Protein AF-A0A7W8YSZ4-F1 (afdb_monomer_lite)

Foldseek 3Di:
DVVVVVVVVVVVVVVVVVVVVVCVVVVPPPPPPPPPPDDDDDDPVVLVVVVVVCVVLVLQVVQWDDDPVFKIKGWDWPSVPWDWDQDPVRWIKIKTWTWIWIATPVPRDTDTDDDDQKTWTWIWTDDPPDIWTKIKIWGADDPPVDDDDDDDDDDDDDDDPFPQDPPDDVVGHGGITIDTSNPPPDD

Radius of gyration: 26.52 Å; chains: 1; bounding box: 55×46×95 Å

Sequence (187 aa):
MKKIKVYALIKLSALLLFFLTVIILNGCRKEIYNLEAGKNSPNSDHLTRLRTEFDKNSIQDQLNFTYNDSLHITWKPNWKKVTEKTGNDSLDYLYIPLNGEIHSTKNNRAVSLKMVNTEKYIIAYITKKDVSFFLGTYTGERQPDNAPKVNSVKSPLKKAAVENRRVKFNKFSGDLSLINLKSQVAL

pLDDT: mean 71.22, std 20.83, range [29.77, 94.19]

Organism: NCBI:txid188932

Secondary structure (DSSP, 8-state):
-HHHHHHHHHHHHHHHHHHHHHHHHHH----------S--PPPHHHHHHHHHHHHHTTGGGGGEEEETTTEEEEEEE-TTS-EEEE-TTS-EEEEEEEEEEEEETTT--EEEE--SSEEEEEEEEE-SS-EEEEEEEEEEPP--TT----PPPPP--------------TT--EEEEEEETTS----

Structure (mmCIF, N/CA/C/O backbone):
data_AF-A0A7W8YSZ4-F1
#
_entry.id   AF-A0A7W8YSZ4-F1
#
loop_
_atom_site.group_PDB
_atom_site.id
_atom_site.type_symbol
_atom_site.label_atom_id
_atom_site.label_alt_id
_atom_site.label_comp_id
_atom_site.label_asym_id
_atom_site.label_entity_id
_atom_site.label_seq_id
_atom_site.pdbx_PDB_ins_code
_atom_site.Cartn_x
_atom_site.Cartn_y
_atom_site.Cartn_z
_atom_site.occupancy
_atom_site.B_iso_or_equiv
_atom_site.auth_seq_id
_atom_site.auth_comp_id
_atom_site.auth_asym_id
_atom_site.auth_atom_id
_atom_site.pdbx_PDB_model_num
ATOM 1 N N . MET A 1 1 ? 29.971 -11.533 -70.947 1.00 58.22 1 MET A N 1
ATOM 2 C CA . MET A 1 1 ? 30.066 -10.481 -69.901 1.00 58.22 1 MET A CA 1
ATOM 3 C C . MET A 1 1 ? 28.848 -10.332 -68.968 1.00 58.22 1 MET A C 1
ATOM 5 O O . MET A 1 1 ? 29.057 -9.949 -67.826 1.00 58.22 1 MET A O 1
ATOM 9 N N . LYS A 1 2 ? 27.597 -10.644 -69.363 1.00 57.94 2 LYS A N 1
ATOM 10 C CA . LYS A 1 2 ? 26.407 -10.464 -68.487 1.00 57.94 2 LYS A CA 1
ATOM 11 C C . LYS A 1 2 ? 26.358 -11.376 -67.241 1.00 57.94 2 LYS A C 1
ATOM 13 O O . LYS A 1 2 ? 25.931 -10.924 -66.187 1.00 57.94 2 LYS A O 1
ATOM 18 N N . LYS A 1 3 ? 26.855 -12.620 -67.324 1.00 54.34 3 LYS A N 1
ATOM 19 C CA . LYS A 1 3 ? 26.814 -13.591 -66.205 1.00 54.34 3 LYS A CA 1
ATOM 20 C C . LYS A 1 3 ? 27.643 -13.165 -64.980 1.00 54.34 3 LYS A C 1
ATOM 22 O O . LYS A 1 3 ? 27.248 -13.440 -63.855 1.00 54.34 3 LYS A O 1
ATOM 27 N N . ILE A 1 4 ? 28.737 -12.429 -65.187 1.00 64.12 4 ILE A N 1
ATOM 28 C CA . ILE A 1 4 ? 29.629 -11.971 -64.105 1.00 64.12 4 ILE A CA 1
ATOM 29 C C . ILE A 1 4 ? 28.941 -10.903 -63.237 1.00 64.12 4 ILE A C 1
ATOM 31 O O . ILE A 1 4 ? 29.071 -10.920 -62.016 1.00 64.12 4 ILE A O 1
ATOM 35 N N . LYS A 1 5 ? 28.134 -10.023 -63.850 1.00 65.69 5 LYS A N 1
ATOM 36 C CA . LYS A 1 5 ? 27.394 -8.975 -63.128 1.00 65.69 5 LYS A CA 1
ATOM 37 C C . LYS A 1 5 ? 26.290 -9.547 -62.232 1.00 65.69 5 LYS A C 1
ATOM 39 O O . LYS A 1 5 ? 26.083 -9.043 -61.136 1.00 65.69 5 LYS A O 1
ATOM 44 N N . VAL A 1 6 ? 25.635 -10.627 -62.664 1.00 71.06 6 VAL A N 1
ATOM 45 C CA . VAL A 1 6 ? 24.588 -11.305 -61.878 1.00 71.06 6 VAL A CA 1
ATOM 46 C C . VAL A 1 6 ? 25.186 -11.999 -60.651 1.00 71.06 6 VAL A C 1
ATOM 48 O O . VAL A 1 6 ? 24.668 -11.849 -59.549 1.00 71.06 6 VAL A O 1
ATOM 51 N N . TYR A 1 7 ? 26.327 -12.677 -60.807 1.00 69.62 7 TYR A N 1
ATOM 52 C CA . TYR A 1 7 ? 27.033 -13.296 -59.679 1.00 69.62 7 TYR A CA 1
ATOM 53 C C . TYR A 1 7 ? 27.533 -12.275 -58.651 1.00 69.62 7 TYR A C 1
ATOM 55 O O . TYR A 1 7 ? 27.471 -12.538 -57.452 1.00 69.62 7 TYR A O 1
ATOM 63 N N . ALA A 1 8 ? 28.004 -11.110 -59.102 1.00 72.19 8 ALA A N 1
ATOM 64 C CA . ALA A 1 8 ? 28.421 -10.034 -58.206 1.00 72.19 8 ALA A CA 1
ATOM 65 C C . ALA A 1 8 ? 27.238 -9.464 -57.401 1.00 72.19 8 ALA A C 1
ATOM 67 O O . ALA A 1 8 ? 27.375 -9.239 -56.201 1.00 72.19 8 ALA A O 1
ATOM 68 N N . LEU A 1 9 ? 26.066 -9.307 -58.030 1.00 76.00 9 LEU A N 1
ATOM 69 C CA . LEU A 1 9 ? 24.860 -8.807 -57.364 1.00 76.00 9 LEU A CA 1
ATOM 70 C C . LEU A 1 9 ? 24.338 -9.774 -56.289 1.00 76.00 9 LEU A C 1
ATOM 72 O O . LEU A 1 9 ? 24.004 -9.342 -55.189 1.00 76.00 9 LEU A O 1
ATOM 76 N N . ILE A 1 10 ? 24.324 -11.079 -56.583 1.00 79.94 10 ILE A N 1
ATOM 77 C CA . ILE A 1 10 ? 23.876 -12.120 -55.641 1.00 79.94 10 ILE A CA 1
ATOM 78 C C . ILE A 1 10 ? 24.822 -12.211 -54.435 1.00 79.94 10 ILE A C 1
ATOM 80 O O . ILE A 1 10 ? 24.377 -12.326 -53.295 1.00 79.94 10 ILE A O 1
ATOM 84 N N . LYS A 1 11 ? 26.140 -12.117 -54.661 1.00 82.06 11 LYS A N 1
ATOM 85 C CA . LYS A 1 11 ? 27.124 -12.121 -53.567 1.00 82.06 11 LYS A CA 1
ATOM 86 C C . LYS A 1 11 ? 27.016 -10.873 -52.688 1.00 82.06 11 LYS A C 1
ATOM 88 O O . LYS A 1 11 ? 27.133 -10.986 -51.472 1.00 82.06 11 LYS A O 1
ATOM 93 N N . LEU A 1 12 ? 26.753 -9.709 -53.284 1.00 86.12 12 LEU A N 1
ATOM 94 C CA . LEU A 1 12 ? 26.561 -8.462 -52.544 1.00 86.12 12 LEU A CA 1
ATOM 95 C C . LEU A 1 12 ? 25.282 -8.495 -51.693 1.00 86.12 12 LEU A C 1
ATOM 97 O O . LEU A 1 12 ? 25.313 -8.076 -50.537 1.00 86.12 12 LEU A O 1
ATOM 101 N N . SER A 1 13 ? 24.177 -9.041 -52.220 1.00 84.62 13 SER A N 1
ATOM 102 C CA . SER A 1 13 ? 22.931 -9.156 -51.451 1.00 84.62 13 SER A CA 1
ATOM 103 C C . SER A 1 13 ? 23.062 -10.139 -50.287 1.00 84.62 13 SER A C 1
ATOM 105 O O . SER A 1 13 ? 22.553 -9.864 -49.204 1.00 84.62 13 SER A O 1
ATOM 107 N N . ALA A 1 14 ? 23.780 -11.252 -50.476 1.00 88.00 14 ALA A N 1
ATOM 108 C CA . ALA A 1 14 ? 24.049 -12.219 -49.414 1.00 88.00 14 ALA A CA 1
ATOM 109 C C . ALA A 1 14 ? 24.913 -11.620 -48.289 1.00 88.00 14 ALA A C 1
ATOM 111 O O . ALA A 1 14 ? 24.633 -11.848 -47.113 1.00 88.00 14 ALA A O 1
ATOM 112 N N . LEU A 1 15 ? 25.920 -10.809 -48.638 1.00 89.00 15 LEU A N 1
ATOM 113 C CA . LEU A 1 15 ? 26.773 -10.118 -47.667 1.00 89.00 15 LEU A CA 1
ATOM 114 C C . LEU A 1 15 ? 25.978 -9.101 -46.829 1.00 89.00 15 LEU A C 1
ATOM 116 O O . LEU A 1 15 ? 26.140 -9.039 -45.612 1.00 89.00 15 LEU A O 1
ATOM 120 N N . LEU A 1 16 ? 25.088 -8.335 -47.468 1.00 88.69 16 LEU A N 1
ATOM 121 C CA . LEU A 1 16 ? 24.217 -7.370 -46.787 1.00 88.69 16 LEU A CA 1
ATOM 122 C C . LEU A 1 16 ? 23.223 -8.054 -45.841 1.00 88.69 16 LEU A C 1
ATOM 124 O O . LEU A 1 16 ? 23.041 -7.599 -44.714 1.00 88.69 16 LEU A O 1
ATOM 128 N N . LEU A 1 17 ? 22.625 -9.169 -46.269 1.00 88.50 17 LEU A N 1
ATOM 129 C CA . LEU A 1 17 ? 21.727 -9.971 -45.433 1.00 88.50 17 LEU A CA 1
ATOM 130 C C . LEU A 1 17 ? 22.442 -10.539 -44.205 1.00 88.50 17 LEU A C 1
ATOM 132 O O . LEU A 1 17 ? 21.872 -10.522 -43.118 1.00 88.50 17 LEU A O 1
ATOM 136 N N . PHE A 1 18 ? 23.689 -10.986 -44.365 1.00 90.12 18 PHE A N 1
ATOM 137 C CA . PHE A 1 18 ? 24.513 -11.476 -43.261 1.00 90.12 18 PHE A CA 1
ATOM 138 C C . PHE A 1 18 ? 24.850 -10.372 -42.245 1.00 90.12 18 PHE A C 1
ATOM 140 O O . PHE A 1 18 ? 24.757 -10.583 -41.039 1.00 90.12 18 PHE A O 1
ATOM 147 N N . PHE A 1 19 ? 25.191 -9.166 -42.706 1.00 89.00 19 PHE A N 1
ATOM 148 C CA . PHE A 1 19 ? 25.423 -8.038 -41.797 1.00 89.00 19 PHE A CA 1
ATOM 149 C C . PHE A 1 19 ? 24.150 -7.619 -41.054 1.00 89.00 19 PHE A C 1
ATOM 151 O O . PHE A 1 19 ? 24.200 -7.349 -39.854 1.00 89.00 19 PHE A O 1
ATOM 158 N N . LEU A 1 20 ? 23.003 -7.615 -41.738 1.00 87.31 20 LEU A N 1
ATOM 159 C CA . LEU A 1 20 ? 21.719 -7.284 -41.127 1.00 87.31 20 LEU A CA 1
ATOM 160 C C . LEU A 1 20 ? 21.342 -8.288 -40.025 1.00 87.31 20 LEU A C 1
ATOM 162 O O . LEU A 1 20 ? 20.922 -7.877 -38.944 1.00 87.31 20 LEU A O 1
ATOM 166 N N . THR A 1 21 ? 21.540 -9.592 -40.247 1.00 84.94 21 THR A N 1
ATOM 167 C CA . THR A 1 21 ? 21.265 -10.614 -39.224 1.00 84.94 21 THR A CA 1
ATOM 168 C C . THR A 1 21 ? 22.202 -10.508 -38.027 1.00 84.94 21 THR A C 1
ATOM 170 O O . THR A 1 21 ? 21.733 -10.629 -36.898 1.00 84.94 21 THR A O 1
ATOM 173 N N . VAL A 1 22 ? 23.490 -10.206 -38.222 1.00 84.69 22 VAL A N 1
ATOM 174 C CA . VAL A 1 22 ? 24.432 -9.987 -37.106 1.00 84.69 22 VAL A CA 1
ATOM 175 C C . VAL A 1 22 ? 24.025 -8.783 -36.247 1.00 84.69 22 VAL A C 1
ATOM 177 O O . VAL A 1 22 ? 24.111 -8.852 -35.020 1.00 84.69 22 VAL A O 1
ATOM 180 N N . ILE A 1 23 ? 23.535 -7.699 -36.856 1.00 85.19 23 ILE A N 1
ATOM 181 C CA . ILE A 1 23 ? 23.055 -6.516 -36.122 1.00 85.19 23 ILE A CA 1
ATOM 182 C C . ILE A 1 23 ? 21.788 -6.842 -35.323 1.00 85.19 23 ILE A C 1
ATOM 184 O O . ILE A 1 23 ? 21.692 -6.455 -34.162 1.00 85.19 23 ILE A O 1
ATOM 188 N N . ILE A 1 24 ? 20.842 -7.591 -35.897 1.00 81.75 24 ILE A N 1
ATOM 189 C CA . ILE A 1 24 ? 19.610 -7.992 -35.196 1.00 81.75 24 ILE A CA 1
ATOM 190 C C . ILE A 1 24 ? 19.929 -8.941 -34.028 1.00 81.75 24 ILE A C 1
ATOM 192 O O . ILE A 1 24 ? 19.376 -8.786 -32.940 1.00 81.75 24 ILE A O 1
ATOM 196 N N . LEU A 1 25 ? 20.861 -9.882 -34.21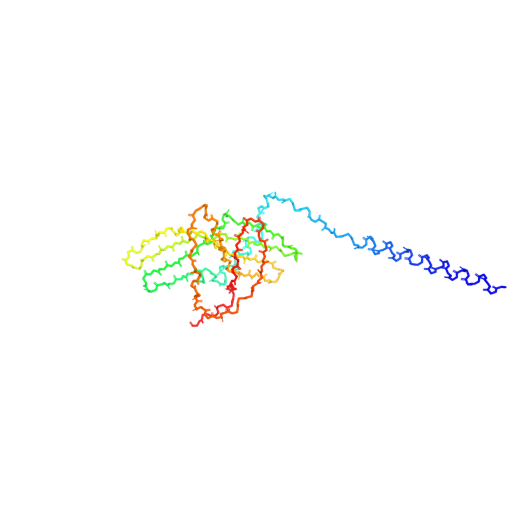5 1.00 76.69 25 LEU A N 1
ATOM 197 C CA . LEU A 1 25 ? 21.272 -10.824 -33.168 1.00 76.69 25 LEU A CA 1
ATOM 198 C C . LEU A 1 25 ? 22.032 -10.138 -32.022 1.00 76.69 25 LEU A C 1
ATOM 200 O O . LEU A 1 25 ? 21.823 -10.490 -30.864 1.00 76.69 25 LEU A O 1
ATOM 204 N N . ASN A 1 26 ? 22.866 -9.133 -32.313 1.00 76.69 26 ASN A N 1
ATOM 205 C CA . ASN A 1 26 ? 23.582 -8.375 -31.279 1.00 76.69 26 ASN A CA 1
ATOM 206 C C . ASN A 1 26 ? 22.742 -7.250 -30.647 1.00 76.69 26 ASN A C 1
ATOM 208 O O . ASN A 1 26 ? 22.984 -6.887 -29.497 1.00 76.69 26 ASN A O 1
ATOM 212 N N . GLY A 1 27 ? 21.748 -6.715 -31.362 1.00 66.19 27 GLY A N 1
ATOM 213 C CA . GLY A 1 27 ? 20.834 -5.680 -30.869 1.00 66.19 27 GLY A CA 1
ATOM 214 C C . GLY A 1 27 ? 19.790 -6.198 -29.875 1.00 66.19 27 GLY A C 1
ATOM 215 O O . GLY A 1 27 ? 19.257 -5.425 -29.085 1.00 66.19 27 GLY A O 1
ATOM 216 N N . CYS A 1 28 ? 19.538 -7.510 -29.851 1.00 61.31 28 CYS A N 1
ATOM 217 C CA . CYS A 1 28 ? 18.661 -8.166 -28.882 1.00 61.31 28 CYS A CA 1
ATOM 218 C C . CYS A 1 28 ? 19.431 -8.755 -27.688 1.00 61.31 28 CYS A C 1
ATOM 220 O O . CYS A 1 28 ? 19.184 -9.889 -27.276 1.00 61.31 28 CYS A O 1
ATOM 222 N N . ARG A 1 29 ? 20.321 -7.983 -27.053 1.00 51.78 29 ARG A N 1
ATOM 223 C CA . ARG A 1 29 ? 20.672 -8.269 -25.654 1.00 51.78 29 ARG A CA 1
ATOM 224 C C . ARG A 1 29 ? 19.517 -7.816 -24.771 1.00 51.78 29 ARG A C 1
ATOM 226 O O . ARG A 1 29 ? 19.490 -6.695 -24.280 1.00 51.78 29 ARG A O 1
ATOM 233 N N . LYS A 1 30 ? 18.536 -8.700 -24.584 1.00 50.88 30 LYS A N 1
ATOM 234 C CA . LYS A 1 30 ? 17.589 -8.578 -23.477 1.00 50.88 30 LYS A CA 1
ATOM 235 C C . LYS A 1 30 ? 18.419 -8.661 -22.199 1.00 50.88 30 LYS A C 1
ATOM 237 O O . LYS A 1 30 ? 18.966 -9.721 -21.905 1.00 50.88 30 LYS A O 1
ATOM 242 N N . GLU A 1 31 ? 18.567 -7.543 -21.496 1.00 46.94 31 GLU A N 1
ATOM 243 C CA . GLU A 1 31 ? 19.156 -7.517 -20.160 1.00 46.94 31 GLU A CA 1
ATOM 244 C C . GLU A 1 31 ? 18.354 -8.479 -19.282 1.00 46.94 31 GLU A C 1
ATOM 246 O O . GLU A 1 31 ? 17.210 -8.220 -18.904 1.00 46.94 31 GLU A O 1
ATOM 251 N N . ILE A 1 32 ? 18.922 -9.657 -19.028 1.00 43.97 32 ILE A N 1
ATOM 252 C CA . ILE A 1 32 ? 18.412 -10.559 -18.007 1.00 43.97 32 ILE A CA 1
ATOM 253 C C . ILE A 1 32 ? 18.877 -9.936 -16.698 1.00 43.97 32 ILE A C 1
ATOM 255 O O . ILE A 1 32 ? 19.990 -10.184 -16.242 1.00 43.97 32 ILE A O 1
ATOM 259 N N . TYR A 1 33 ? 18.044 -9.065 -16.132 1.00 39.09 33 TYR A N 1
ATOM 260 C CA . TYR A 1 33 ? 18.193 -8.665 -14.744 1.00 39.09 33 TYR A CA 1
ATOM 261 C C . TYR A 1 33 ? 18.122 -9.944 -13.916 1.00 39.09 33 TYR A C 1
ATOM 263 O O . TYR A 1 33 ? 17.097 -10.631 -13.897 1.00 39.09 33 TYR A O 1
ATOM 271 N N . ASN A 1 34 ? 19.242 -10.291 -13.285 1.00 35.59 34 ASN A N 1
ATOM 272 C CA . ASN A 1 34 ? 19.283 -11.320 -12.265 1.00 35.59 34 ASN A CA 1
ATOM 273 C C . ASN A 1 34 ? 18.271 -10.917 -11.188 1.00 35.59 34 ASN A C 1
ATOM 275 O O . ASN A 1 34 ? 18.510 -9.997 -10.409 1.00 35.59 34 ASN A O 1
ATOM 279 N N . LEU A 1 35 ? 17.116 -11.588 -11.173 1.00 43.03 35 LEU A N 1
ATOM 280 C CA . LEU A 1 35 ? 16.229 -11.610 -10.020 1.00 43.03 35 LEU A CA 1
ATOM 281 C C . LEU A 1 35 ? 16.958 -12.379 -8.918 1.00 43.03 35 LEU A C 1
ATOM 283 O O . LEU A 1 35 ? 16.704 -13.562 -8.690 1.00 43.03 35 LEU A O 1
ATOM 287 N N . GLU A 1 36 ? 17.877 -11.707 -8.232 1.00 41.00 36 GLU A N 1
ATOM 288 C CA . GLU A 1 36 ? 18.281 -12.144 -6.908 1.00 41.00 36 GLU A CA 1
ATOM 289 C C . GLU A 1 36 ? 17.064 -12.002 -5.999 1.00 41.00 36 GLU A C 1
ATOM 291 O O . GLU A 1 36 ? 16.638 -10.924 -5.579 1.00 41.00 36 GLU A O 1
ATOM 296 N N . ALA A 1 37 ? 16.429 -13.145 -5.767 1.00 42.69 37 ALA A N 1
ATOM 297 C CA . ALA A 1 37 ? 15.410 -13.302 -4.763 1.00 42.69 37 ALA A CA 1
ATOM 298 C C . ALA A 1 37 ? 16.045 -13.072 -3.384 1.00 42.69 37 ALA A C 1
ATOM 300 O O . ALA A 1 37 ? 16.603 -13.985 -2.786 1.00 42.69 37 ALA A O 1
ATOM 301 N N . GLY A 1 38 ? 15.902 -11.858 -2.857 1.00 43.53 38 GLY A N 1
ATOM 302 C CA . GLY A 1 38 ? 16.025 -11.597 -1.426 1.00 43.53 38 GLY A CA 1
ATOM 303 C C . GLY A 1 38 ? 16.953 -10.445 -1.061 1.00 43.53 38 GLY A C 1
ATOM 304 O O . GLY A 1 38 ? 18.131 -10.464 -1.379 1.00 43.53 38 GLY A O 1
ATOM 305 N N . LYS A 1 39 ? 16.409 -9.515 -0.263 1.00 42.44 39 LYS A N 1
ATOM 306 C CA . LYS A 1 39 ? 17.095 -8.422 0.459 1.00 42.44 39 LYS A CA 1
ATOM 307 C C . LYS A 1 39 ? 17.442 -7.140 -0.308 1.00 42.44 39 LYS A C 1
ATOM 309 O O . LYS A 1 39 ? 18.348 -6.424 0.108 1.00 42.44 39 LYS A O 1
ATOM 314 N N . ASN A 1 40 ? 16.638 -6.732 -1.282 1.00 50.97 40 ASN A N 1
ATOM 315 C CA . ASN A 1 40 ? 16.679 -5.330 -1.701 1.00 50.97 40 ASN A CA 1
ATOM 316 C C . ASN A 1 40 ? 15.855 -4.510 -0.704 1.00 50.97 40 ASN A C 1
ATOM 318 O O . ASN A 1 40 ? 14.625 -4.475 -0.760 1.00 50.97 40 ASN A O 1
ATOM 322 N N . SER A 1 41 ? 16.543 -3.925 0.281 1.00 58.47 41 SER A N 1
ATOM 323 C CA . SER A 1 41 ? 15.987 -2.786 1.012 1.00 58.47 41 SER A CA 1
ATOM 324 C C . SER A 1 41 ? 15.536 -1.760 -0.028 1.00 58.47 41 SER A C 1
ATOM 326 O O . SER A 1 41 ? 16.312 -1.506 -0.952 1.00 58.47 41 SER A O 1
ATOM 328 N N . PRO A 1 42 ? 14.324 -1.192 0.087 1.00 66.62 42 PRO A N 1
ATOM 329 C CA . PRO A 1 42 ? 13.855 -0.229 -0.889 1.00 66.62 42 PRO A CA 1
ATOM 330 C C . PRO A 1 42 ? 14.853 0.919 -1.025 1.00 66.62 42 PRO A C 1
ATOM 332 O O . PRO A 1 42 ? 15.434 1.347 -0.019 1.00 66.62 42 PRO A O 1
ATOM 335 N N . ASN A 1 43 ? 15.043 1.413 -2.248 1.00 78.19 43 ASN A N 1
ATOM 336 C CA . ASN A 1 43 ? 15.881 2.585 -2.489 1.00 78.19 43 ASN A CA 1
ATOM 337 C C . ASN A 1 43 ? 15.424 3.735 -1.561 1.00 78.19 43 ASN A C 1
ATOM 339 O O . ASN A 1 43 ? 14.237 4.078 -1.512 1.00 78.19 43 ASN A O 1
ATOM 343 N N . SER A 1 44 ? 16.354 4.311 -0.791 1.00 79.50 44 SER A N 1
ATOM 344 C CA . SER A 1 44 ? 16.057 5.350 0.206 1.00 79.50 44 SER A CA 1
ATOM 345 C C . SER A 1 44 ? 15.356 6.564 -0.400 1.00 79.50 44 SER A C 1
ATOM 347 O O . SER A 1 44 ? 14.464 7.144 0.227 1.00 79.50 44 SER A O 1
ATOM 349 N N . ASP A 1 45 ? 15.702 6.910 -1.637 1.00 83.12 45 ASP A N 1
ATOM 350 C CA . ASP A 1 45 ? 15.149 8.064 -2.341 1.00 83.12 45 ASP A CA 1
ATOM 351 C C . ASP A 1 45 ? 13.718 7.777 -2.808 1.00 83.12 45 ASP A C 1
ATOM 353 O O . ASP A 1 45 ? 12.826 8.619 -2.665 1.00 83.12 45 ASP A O 1
ATOM 357 N N . HIS A 1 46 ? 13.467 6.550 -3.281 1.00 83.44 46 HIS A N 1
ATOM 358 C CA . HIS A 1 46 ? 12.128 6.070 -3.628 1.00 83.44 46 HIS A CA 1
ATOM 359 C C . HIS A 1 46 ? 11.208 6.096 -2.408 1.00 83.44 46 HIS A C 1
ATOM 361 O O . HIS A 1 46 ? 10.100 6.627 -2.481 1.00 83.44 46 HIS A O 1
ATOM 367 N N . LEU A 1 47 ? 11.675 5.579 -1.268 1.00 86.56 47 LEU A N 1
ATOM 368 C CA . LEU A 1 47 ? 10.887 5.540 -0.038 1.00 86.56 47 LEU A CA 1
ATOM 369 C C . LEU A 1 47 ? 10.590 6.945 0.504 1.00 86.56 47 LEU A C 1
ATOM 371 O O . LEU A 1 47 ? 9.479 7.198 0.969 1.00 86.56 47 LEU A O 1
ATOM 375 N N . THR A 1 48 ? 11.558 7.860 0.425 1.00 88.81 48 THR A N 1
ATOM 376 C CA . THR A 1 48 ? 11.379 9.254 0.855 1.00 88.81 48 THR A CA 1
ATOM 377 C C . THR A 1 48 ? 10.344 9.956 -0.015 1.00 88.81 48 THR A C 1
ATOM 379 O O . THR A 1 48 ? 9.372 10.500 0.506 1.00 88.81 48 THR A O 1
ATOM 382 N N . ARG A 1 49 ? 10.479 9.869 -1.344 1.00 88.38 49 ARG A N 1
ATOM 383 C CA . ARG A 1 49 ? 9.506 10.442 -2.285 1.00 88.38 49 ARG A CA 1
ATOM 384 C C . ARG A 1 49 ? 8.108 9.855 -2.093 1.00 88.38 49 ARG A C 1
ATOM 386 O O . ARG A 1 49 ? 7.126 10.590 -2.132 1.00 88.38 49 ARG A O 1
ATOM 393 N N . LEU A 1 50 ? 8.025 8.545 -1.871 1.00 90.44 50 LEU A N 1
ATOM 394 C CA . LEU A 1 50 ? 6.772 7.840 -1.631 1.00 90.44 50 LEU A CA 1
ATOM 395 C C . LEU A 1 50 ? 6.053 8.354 -0.381 1.00 90.44 50 LEU A C 1
ATOM 397 O O . LEU A 1 50 ? 4.850 8.580 -0.441 1.00 90.44 50 LEU A O 1
ATOM 401 N N . ARG A 1 51 ? 6.775 8.566 0.727 1.00 91.94 51 ARG A N 1
ATOM 402 C CA . ARG A 1 51 ? 6.201 9.143 1.954 1.00 91.94 51 ARG A CA 1
ATOM 403 C C . ARG A 1 51 ? 5.717 10.571 1.732 1.00 91.94 51 ARG A C 1
ATOM 405 O O . ARG A 1 51 ? 4.580 10.872 2.066 1.00 91.94 51 ARG A O 1
ATOM 412 N N . THR A 1 52 ? 6.531 11.405 1.087 1.00 91.25 52 THR A N 1
ATOM 413 C CA . THR A 1 52 ? 6.150 12.787 0.774 1.00 91.25 52 THR A CA 1
ATOM 414 C C . THR A 1 52 ? 4.867 12.849 -0.052 1.00 91.25 52 THR A C 1
ATOM 416 O O . THR A 1 52 ? 3.970 13.623 0.263 1.00 91.25 52 THR A O 1
ATOM 419 N N . GLU A 1 53 ? 4.744 12.023 -1.095 1.00 91.00 53 GLU A N 1
ATOM 420 C CA . GLU A 1 53 ? 3.522 11.980 -1.905 1.00 91.00 53 GLU A CA 1
ATOM 421 C C . GLU A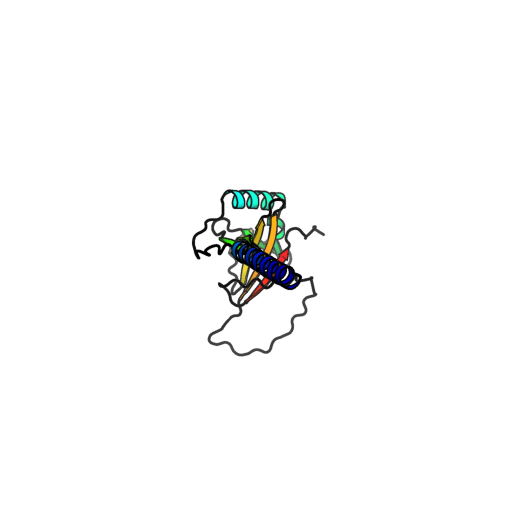 1 53 ? 2.347 11.333 -1.159 1.00 91.00 53 GLU A C 1
ATOM 423 O O . GLU A 1 53 ? 1.206 11.738 -1.361 1.00 91.00 53 GLU A O 1
ATOM 428 N N . PHE A 1 54 ? 2.589 10.368 -0.271 1.00 92.56 54 PHE A N 1
ATOM 429 C CA . PHE A 1 54 ? 1.537 9.778 0.558 1.00 92.56 54 PHE A CA 1
ATOM 430 C C . PHE A 1 54 ? 0.897 10.827 1.480 1.00 92.56 54 PHE A C 1
ATOM 432 O O . PHE A 1 54 ? -0.331 10.928 1.530 1.00 92.56 54 PHE A O 1
ATOM 439 N N . ASP A 1 55 ? 1.726 11.637 2.143 1.00 91.75 55 ASP A N 1
ATOM 440 C CA . ASP A 1 55 ? 1.279 12.696 3.049 1.00 91.75 55 ASP A CA 1
ATOM 441 C C . ASP A 1 55 ? 0.617 13.843 2.275 1.00 91.75 55 ASP A C 1
ATOM 443 O O . ASP A 1 55 ? -0.475 14.287 2.620 1.00 91.75 55 ASP A O 1
ATOM 447 N N . LYS A 1 56 ? 1.234 14.282 1.171 1.00 90.50 56 LYS A N 1
ATOM 448 C CA . LYS A 1 56 ? 0.721 15.370 0.323 1.00 90.50 56 LYS A CA 1
ATOM 449 C C . LYS A 1 56 ? -0.656 15.075 -0.272 1.00 90.50 56 LYS A C 1
ATOM 451 O O . LYS A 1 56 ? -1.446 15.998 -0.441 1.00 90.50 56 LYS A O 1
ATOM 456 N N . ASN A 1 57 ? -0.926 13.819 -0.631 1.00 88.12 57 ASN A N 1
ATOM 457 C CA . ASN A 1 57 ? -2.205 13.411 -1.218 1.00 88.12 57 ASN A CA 1
ATOM 458 C C . ASN A 1 57 ? -3.219 12.923 -0.163 1.00 88.12 57 ASN A C 1
ATOM 460 O O . ASN A 1 57 ? -4.241 12.350 -0.541 1.00 88.12 57 ASN A O 1
ATOM 464 N N . SER A 1 58 ? -2.940 13.101 1.137 1.00 90.75 58 SER A N 1
ATOM 465 C CA . SER A 1 58 ? -3.809 12.669 2.243 1.00 90.75 58 SER A CA 1
ATOM 466 C C . SER A 1 58 ? -4.289 11.219 2.110 1.00 90.75 58 SER A C 1
ATOM 468 O O . SER A 1 58 ? -5.430 10.881 2.424 1.00 90.75 58 SER A O 1
ATOM 470 N N . ILE A 1 59 ? -3.419 10.323 1.627 1.00 90.50 59 ILE A N 1
ATOM 471 C CA . ILE A 1 59 ? -3.806 8.933 1.343 1.00 90.50 59 ILE A CA 1
ATOM 472 C C . ILE A 1 59 ? -4.236 8.212 2.629 1.00 90.50 59 ILE A C 1
ATOM 474 O O . ILE A 1 59 ? -5.096 7.336 2.583 1.00 90.50 59 ILE A O 1
ATOM 478 N N . GLN A 1 60 ? -3.694 8.610 3.786 1.00 91.88 60 GLN A N 1
ATOM 479 C CA . GLN A 1 60 ? -4.092 8.079 5.091 1.00 91.88 60 GLN A CA 1
ATOM 480 C C . GLN A 1 60 ? -5.592 8.245 5.379 1.00 91.88 60 GLN A C 1
ATOM 482 O O . GLN A 1 60 ? -6.178 7.365 6.008 1.00 91.88 60 GLN A O 1
ATOM 487 N N . ASP A 1 61 ? -6.226 9.315 4.901 1.00 89.19 61 ASP A N 1
ATOM 488 C CA . ASP A 1 61 ? -7.645 9.577 5.167 1.00 89.19 61 ASP A CA 1
ATOM 489 C C . ASP A 1 61 ? -8.548 8.583 4.428 1.00 89.19 61 ASP A C 1
ATOM 491 O O . ASP A 1 61 ? -9.577 8.156 4.949 1.00 89.19 61 ASP A O 1
ATOM 495 N N . GLN A 1 62 ? -8.105 8.111 3.262 1.00 88.31 62 GLN A N 1
ATOM 496 C CA . GLN A 1 62 ? -8.796 7.092 2.464 1.00 88.31 62 GLN A CA 1
ATOM 497 C C . GLN A 1 62 ? -8.613 5.667 3.005 1.00 88.31 62 GLN A C 1
ATOM 499 O O . GLN A 1 62 ? -9.194 4.709 2.491 1.00 88.31 62 GLN A O 1
ATOM 504 N N . LEU A 1 63 ? -7.783 5.506 4.036 1.00 90.06 63 LEU A N 1
ATOM 505 C CA . LEU A 1 63 ? -7.535 4.239 4.720 1.00 90.06 63 LEU A CA 1
ATOM 506 C C . LEU A 1 63 ? -8.356 4.100 6.009 1.00 90.06 63 LEU A C 1
ATOM 508 O O . LEU A 1 63 ? -8.178 3.128 6.747 1.00 90.06 63 LEU A O 1
ATOM 512 N N . ASN A 1 64 ? -9.267 5.039 6.263 1.00 89.56 64 ASN A N 1
ATOM 513 C CA . ASN A 1 64 ? -10.151 5.044 7.417 1.00 89.56 64 ASN A CA 1
ATOM 514 C C . ASN A 1 64 ? -11.574 4.683 6.976 1.00 89.56 64 ASN A C 1
ATOM 516 O O . ASN A 1 64 ? -12.114 5.263 6.038 1.00 89.56 64 ASN A O 1
ATOM 520 N N . PHE A 1 65 ? -12.197 3.730 7.664 1.00 85.50 65 PHE A N 1
ATOM 521 C CA . PHE A 1 65 ? -13.559 3.285 7.379 1.00 85.50 65 PHE A CA 1
ATOM 522 C C . PHE A 1 65 ? -14.413 3.391 8.632 1.00 85.50 65 PHE A C 1
ATOM 524 O O . PHE A 1 65 ? -14.058 2.845 9.674 1.00 85.50 65 PHE A O 1
ATOM 531 N N . THR A 1 66 ? -15.567 4.035 8.520 1.00 84.19 66 THR A N 1
ATOM 532 C CA . THR A 1 66 ? -16.559 4.075 9.596 1.00 84.19 66 THR A CA 1
ATOM 533 C C . THR A 1 66 ? -17.659 3.067 9.299 1.00 84.19 66 THR A C 1
ATOM 535 O O . THR A 1 66 ? -18.230 3.057 8.211 1.00 84.19 66 THR A O 1
ATOM 538 N N . TYR A 1 67 ? -17.955 2.211 10.271 1.00 80.56 67 TYR A N 1
ATOM 539 C CA . TYR A 1 67 ? -19.053 1.259 10.227 1.00 80.56 67 TYR A CA 1
ATOM 540 C C . TYR A 1 67 ? -20.092 1.622 11.290 1.00 80.56 67 TYR A C 1
ATOM 542 O O . TYR A 1 67 ? -19.787 1.647 12.487 1.00 80.56 67 TYR A O 1
ATOM 550 N N . ASN A 1 68 ? -21.322 1.888 10.840 1.00 77.56 68 ASN A N 1
ATOM 551 C CA . ASN A 1 68 ? -22.490 2.190 11.675 1.00 77.56 68 ASN A CA 1
ATOM 552 C C . ASN A 1 68 ? -22.212 3.221 12.790 1.00 77.56 68 ASN A C 1
ATOM 554 O O . ASN A 1 68 ? -22.579 2.979 13.942 1.00 77.56 68 ASN A O 1
ATOM 558 N N . ASP A 1 69 ? -21.486 4.301 12.472 1.00 74.94 69 ASP A N 1
ATOM 559 C CA . ASP A 1 69 ? -21.161 5.454 13.341 1.00 74.94 69 ASP A CA 1
ATOM 560 C C . ASP A 1 69 ? -20.521 5.135 14.704 1.00 74.94 69 ASP A C 1
ATOM 562 O O . ASP A 1 69 ? -20.373 5.996 15.570 1.00 74.94 69 ASP A O 1
ATOM 566 N N . SER A 1 70 ? -20.141 3.879 14.921 1.00 80.25 70 SER A N 1
ATOM 567 C CA . SER A 1 70 ? -19.724 3.371 16.228 1.00 80.25 70 SER A CA 1
ATOM 568 C C . SER A 1 70 ? -18.392 2.645 16.196 1.00 80.25 70 SER A C 1
ATOM 570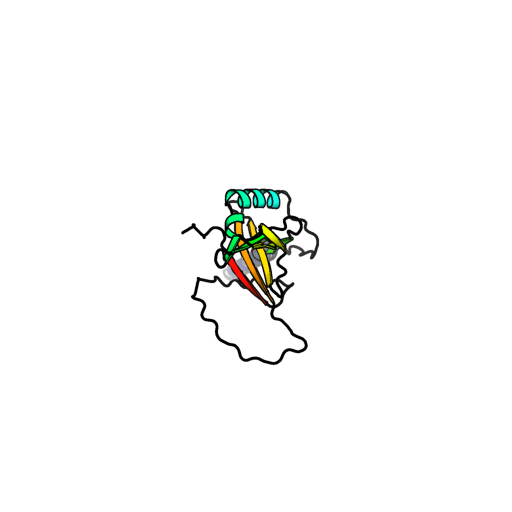 O O . SER A 1 70 ? -17.728 2.537 17.230 1.00 80.25 70 SER A O 1
ATOM 572 N N . LEU A 1 71 ? -17.983 2.179 15.017 1.00 82.81 71 LEU A N 1
ATOM 573 C CA . LEU A 1 71 ? -16.731 1.477 14.803 1.00 82.81 71 LEU A CA 1
ATOM 574 C C . LEU A 1 71 ? -15.938 2.181 13.710 1.00 82.81 71 LEU A C 1
ATOM 576 O O . LEU A 1 71 ? -16.366 2.236 12.560 1.00 82.81 71 LEU A O 1
ATOM 580 N N . HIS A 1 72 ? -14.760 2.673 14.063 1.00 88.81 72 HIS A N 1
ATOM 581 C CA . HIS A 1 72 ? -13.795 3.199 13.109 1.00 88.81 72 HIS A CA 1
ATOM 582 C C . HIS A 1 72 ? -12.688 2.172 12.908 1.00 88.81 72 HIS A C 1
ATOM 584 O O . HIS A 1 72 ? -12.070 1.716 13.867 1.00 88.81 72 HIS A O 1
ATOM 590 N N . ILE A 1 73 ? -12.448 1.795 11.660 1.00 88.62 73 ILE A N 1
ATOM 591 C CA . ILE A 1 73 ? -11.348 0.931 11.254 1.00 88.62 73 ILE A CA 1
ATOM 592 C C . ILE A 1 73 ? -10.300 1.816 10.596 1.00 88.62 73 ILE A C 1
ATOM 594 O O . ILE A 1 73 ? -10.550 2.402 9.546 1.00 88.62 73 ILE A O 1
ATOM 598 N N . THR A 1 74 ? -9.122 1.869 11.197 1.00 91.25 74 THR A N 1
ATOM 599 C CA . THR A 1 74 ? -7.983 2.650 10.719 1.00 91.25 74 THR A CA 1
ATOM 600 C C . THR A 1 74 ? -6.934 1.686 10.188 1.00 91.25 74 THR A C 1
ATOM 602 O O . THR A 1 74 ? -6.461 0.818 10.926 1.00 91.25 74 THR A O 1
ATOM 605 N N . TRP A 1 75 ? -6.541 1.829 8.924 1.00 92.62 75 TRP A N 1
ATOM 606 C CA . TRP A 1 75 ? -5.422 1.073 8.361 1.00 92.62 75 TRP A CA 1
ATOM 607 C C . TRP A 1 75 ? -4.162 1.934 8.336 1.00 92.62 75 TRP A C 1
ATOM 609 O O . TRP A 1 75 ? -4.108 2.964 7.666 1.00 92.62 75 TRP A O 1
ATOM 619 N N . LYS A 1 76 ? -3.126 1.501 9.058 1.00 92.81 76 LYS A N 1
ATOM 620 C CA . LYS A 1 76 ? -1.850 2.215 9.167 1.00 92.81 76 LYS A CA 1
ATOM 621 C C . LYS A 1 76 ? -0.757 1.528 8.348 1.00 92.81 76 LYS A C 1
ATOM 623 O O . LYS A 1 76 ? -0.544 0.322 8.522 1.00 92.81 76 LYS A O 1
ATOM 628 N N . PRO A 1 77 ? -0.023 2.261 7.497 1.00 94.19 77 PRO A N 1
ATOM 629 C CA . PRO A 1 77 ? 1.099 1.709 6.754 1.00 94.19 77 PRO A CA 1
ATOM 630 C C . PRO A 1 77 ? 2.258 1.311 7.665 1.00 94.19 77 PRO A C 1
ATOM 632 O O . PRO A 1 77 ? 2.739 2.078 8.499 1.00 94.19 77 PRO A O 1
ATOM 635 N N . ASN A 1 78 ? 2.760 0.095 7.465 1.00 92.38 78 ASN A N 1
ATOM 636 C CA . ASN A 1 78 ? 3.954 -0.398 8.125 1.00 92.38 78 ASN A CA 1
ATOM 637 C C . ASN A 1 78 ? 5.195 -0.101 7.279 1.00 92.38 78 ASN A C 1
ATOM 639 O O . ASN A 1 78 ? 5.744 -0.971 6.599 1.00 92.38 78 ASN A O 1
ATOM 643 N N . TRP A 1 79 ? 5.677 1.136 7.378 1.00 90.19 79 TRP A N 1
ATOM 644 C CA . TRP A 1 79 ? 6.853 1.612 6.647 1.00 90.19 79 TRP A CA 1
ATOM 645 C C . TRP A 1 79 ? 8.160 0.869 6.962 1.00 90.19 79 TRP A C 1
ATOM 647 O O . TRP A 1 79 ? 9.138 1.036 6.240 1.00 90.19 79 TRP A O 1
ATOM 657 N N . LYS A 1 80 ? 8.204 0.065 8.032 1.00 87.56 80 LYS A N 1
ATOM 658 C CA . LYS A 1 80 ? 9.374 -0.754 8.390 1.00 87.56 80 LYS A CA 1
ATOM 659 C C . LYS A 1 80 ? 9.429 -2.079 7.625 1.00 87.56 80 LYS A C 1
ATOM 661 O O . LYS A 1 80 ? 10.468 -2.727 7.622 1.00 87.56 80 LYS A O 1
ATOM 666 N N . LYS A 1 81 ? 8.317 -2.505 7.017 1.00 82.88 81 LYS A N 1
ATOM 667 C CA . LYS A 1 81 ? 8.181 -3.786 6.304 1.00 82.88 81 LYS A CA 1
ATOM 668 C C . LYS A 1 81 ? 7.910 -3.597 4.809 1.00 82.88 81 LYS A C 1
ATOM 670 O O . LYS A 1 81 ? 7.280 -4.450 4.190 1.00 82.88 81 LYS A O 1
ATOM 675 N N . VAL A 1 82 ? 8.346 -2.472 4.247 1.00 86.38 82 VAL A N 1
ATOM 676 C CA . VAL A 1 82 ? 8.197 -2.202 2.814 1.00 86.38 82 VAL A CA 1
ATOM 677 C C . VAL A 1 82 ? 9.064 -3.171 2.027 1.00 86.38 82 VAL A C 1
ATOM 679 O O . VAL A 1 82 ? 10.214 -3.420 2.386 1.00 86.38 82 VAL A O 1
ATOM 682 N N . THR A 1 83 ? 8.505 -3.709 0.951 1.00 84.94 83 THR A N 1
ATOM 683 C CA . THR A 1 83 ? 9.243 -4.538 -0.004 1.00 84.94 83 THR A CA 1
ATOM 684 C C . THR A 1 83 ? 9.162 -3.903 -1.381 1.00 84.94 83 THR A C 1
ATOM 686 O O . THR A 1 83 ? 8.095 -3.434 -1.768 1.00 84.94 83 THR A O 1
ATOM 689 N N . GLU A 1 84 ? 10.277 -3.870 -2.100 1.00 82.31 84 GLU A N 1
ATOM 690 C CA . GLU A 1 84 ? 10.354 -3.375 -3.474 1.00 82.31 84 GLU A CA 1
ATOM 691 C C . GLU A 1 84 ? 10.503 -4.565 -4.426 1.00 82.31 84 GLU A C 1
ATOM 693 O O . GLU A 1 84 ? 11.217 -5.529 -4.133 1.00 82.31 84 GLU A O 1
ATOM 698 N N . LYS A 1 85 ? 9.784 -4.530 -5.548 1.00 79.94 85 LYS A N 1
ATOM 699 C CA . LYS A 1 85 ? 9.889 -5.530 -6.607 1.00 79.94 85 LYS A CA 1
ATOM 700 C C . LYS A 1 85 ? 9.690 -4.873 -7.962 1.00 79.94 85 LYS A C 1
ATOM 702 O O . LYS A 1 85 ? 8.640 -4.288 -8.215 1.00 79.94 85 LYS A O 1
ATOM 707 N N . THR A 1 86 ? 10.649 -5.074 -8.851 1.00 76.31 86 THR A N 1
ATOM 708 C CA . THR A 1 86 ? 10.521 -4.683 -10.252 1.00 76.31 86 THR A CA 1
ATOM 709 C C . THR A 1 86 ? 9.595 -5.658 -10.980 1.00 76.31 86 THR A C 1
ATOM 711 O O . THR A 1 86 ? 9.739 -6.884 -10.883 1.00 76.31 86 THR A O 1
ATOM 714 N N . GLY A 1 87 ? 8.584 -5.116 -11.651 1.00 68.50 87 GLY A N 1
ATOM 715 C CA . GLY A 1 87 ? 7.657 -5.861 -12.489 1.00 68.50 87 GLY A CA 1
ATOM 716 C C . GLY A 1 87 ? 8.273 -6.262 -13.828 1.00 68.50 87 GLY A C 1
ATOM 717 O O . GLY A 1 87 ? 9.335 -5.790 -14.228 1.00 68.50 87 GLY A O 1
ATOM 718 N N . ASN A 1 88 ? 7.571 -7.130 -14.559 1.00 69.69 88 ASN A N 1
ATOM 719 C CA . ASN A 1 88 ? 7.967 -7.520 -15.921 1.00 69.69 88 ASN A CA 1
ATOM 720 C C . ASN A 1 88 ? 7.846 -6.366 -16.934 1.00 69.69 88 ASN A C 1
ATOM 722 O O . ASN A 1 88 ? 8.306 -6.488 -18.066 1.00 69.69 88 ASN A O 1
ATOM 726 N N . ASP A 1 89 ? 7.183 -5.284 -16.540 1.00 71.62 89 ASP A N 1
ATOM 727 C CA . ASP A 1 89 ? 7.012 -4.029 -17.263 1.00 71.62 89 ASP A CA 1
ATOM 728 C C . ASP A 1 89 ? 8.093 -2.991 -16.925 1.00 71.62 89 ASP A C 1
ATOM 730 O O . ASP A 1 89 ? 7.970 -1.827 -17.304 1.00 71.62 89 ASP A O 1
ATOM 734 N N . SER A 1 90 ? 9.152 -3.409 -16.223 1.00 73.56 90 SER A N 1
ATOM 735 C CA . SER A 1 90 ? 10.260 -2.555 -15.786 1.00 73.56 90 SER A CA 1
ATOM 736 C C . SER A 1 90 ? 9.840 -1.420 -14.845 1.00 73.56 90 SER A C 1
ATOM 738 O O . SER A 1 90 ? 10.579 -0.449 -14.689 1.00 73.56 90 SER A O 1
ATOM 740 N N . LEU A 1 91 ? 8.661 -1.520 -14.220 1.00 76.19 91 LEU A N 1
ATOM 741 C CA . LEU A 1 91 ? 8.229 -0.603 -13.170 1.00 76.19 91 LEU A CA 1
ATOM 742 C C . LEU A 1 91 ? 8.616 -1.146 -11.798 1.00 76.19 91 LEU A C 1
ATOM 744 O O . LEU A 1 91 ? 8.404 -2.323 -11.500 1.00 76.19 91 LEU A O 1
ATOM 748 N N . ASP A 1 92 ? 9.128 -0.271 -10.940 1.00 79.38 92 ASP A N 1
ATOM 749 C CA . ASP A 1 92 ? 9.383 -0.604 -9.544 1.00 79.38 92 ASP A CA 1
ATOM 750 C C . ASP A 1 92 ? 8.106 -0.442 -8.724 1.00 79.38 92 ASP A C 1
ATOM 752 O O . ASP A 1 92 ? 7.518 0.643 -8.637 1.00 79.38 92 ASP A O 1
ATOM 756 N N . TYR A 1 93 ? 7.679 -1.546 -8.117 1.00 83.75 93 TYR A N 1
ATOM 757 C CA . TYR A 1 93 ? 6.532 -1.594 -7.228 1.00 83.75 93 TYR A CA 1
ATOM 758 C C . TYR A 1 93 ? 6.988 -1.680 -5.779 1.00 83.75 93 TYR A C 1
ATOM 760 O O . TYR A 1 93 ? 7.725 -2.592 -5.400 1.00 83.75 93 TYR A O 1
ATOM 768 N N . LEU A 1 94 ? 6.476 -0.780 -4.947 1.00 86.88 94 LEU A N 1
ATOM 769 C CA . LEU A 1 94 ? 6.625 -0.822 -3.502 1.00 86.88 94 LEU A CA 1
ATOM 770 C C . LEU A 1 94 ? 5.345 -1.361 -2.866 1.00 86.88 94 LEU A C 1
ATOM 772 O O . LEU A 1 94 ? 4.247 -0.856 -3.098 1.00 86.88 94 LEU A O 1
ATOM 776 N N . TYR A 1 95 ? 5.510 -2.376 -2.027 1.00 88.31 95 TYR A N 1
ATOM 777 C CA . TYR A 1 95 ? 4.448 -3.023 -1.269 1.00 88.31 95 TYR A CA 1
ATOM 778 C C . TYR A 1 95 ? 4.615 -2.667 0.198 1.00 88.31 95 TYR A C 1
ATOM 780 O O . TYR A 1 95 ? 5.596 -3.064 0.833 1.00 88.31 95 TYR A O 1
ATOM 788 N N . ILE A 1 96 ? 3.654 -1.929 0.740 1.00 91.88 96 ILE A N 1
ATOM 789 C CA . ILE A 1 96 ? 3.646 -1.474 2.129 1.00 91.88 96 ILE A CA 1
ATOM 790 C C . ILE A 1 96 ? 2.512 -2.209 2.851 1.00 91.88 96 ILE A C 1
ATOM 792 O O . ILE A 1 96 ? 1.344 -1.940 2.565 1.00 91.88 96 ILE A O 1
ATOM 796 N N . PRO A 1 97 ? 2.808 -3.136 3.775 1.00 91.50 97 PRO A N 1
ATOM 797 C CA . PRO A 1 97 ? 1.772 -3.825 4.539 1.00 91.50 97 PRO A CA 1
ATOM 798 C C . PRO A 1 97 ? 0.951 -2.843 5.380 1.00 91.50 97 PRO A C 1
ATOM 800 O O . PRO A 1 97 ? 1.509 -1.899 5.942 1.00 91.50 97 PRO A O 1
ATOM 803 N N . LEU A 1 98 ? -0.350 -3.091 5.512 1.00 92.44 98 LEU A N 1
ATOM 804 C CA . LEU A 1 98 ? -1.245 -2.315 6.367 1.00 92.44 98 LEU A CA 1
ATOM 805 C C . LEU A 1 98 ? -1.571 -3.080 7.652 1.00 92.44 98 LEU A C 1
ATOM 807 O O . LEU A 1 98 ? -1.965 -4.245 7.615 1.00 92.44 98 LEU A O 1
ATOM 811 N N . ASN A 1 99 ? -1.459 -2.397 8.789 1.00 91.81 99 ASN A N 1
ATOM 812 C CA . ASN A 1 99 ? -1.933 -2.885 10.080 1.00 91.81 99 ASN A CA 1
ATOM 813 C C . ASN A 1 99 ? -3.290 -2.241 10.380 1.00 91.81 99 ASN A C 1
ATOM 815 O O . ASN A 1 99 ? -3.407 -1.018 10.324 1.00 91.81 99 ASN A O 1
ATOM 819 N N . GLY A 1 100 ? -4.302 -3.047 10.694 1.00 90.44 100 GLY A N 1
ATOM 820 C CA . GLY A 1 100 ? -5.622 -2.539 11.056 1.00 90.44 100 GLY A CA 1
ATOM 821 C C . GLY A 1 100 ? -5.750 -2.299 12.557 1.00 90.44 100 GLY A C 1
ATOM 822 O O . GLY A 1 100 ? -5.261 -3.089 13.368 1.00 90.44 100 GLY A O 1
ATOM 823 N N . GLU A 1 101 ? -6.461 -1.243 12.927 1.00 91.50 101 GLU A N 1
ATOM 824 C CA . GLU A 1 101 ? -6.901 -0.954 14.290 1.00 91.50 101 GLU A CA 1
ATOM 825 C C . GLU A 1 101 ? -8.401 -0.648 14.268 1.00 91.50 101 GLU A C 1
ATOM 827 O O . GLU A 1 101 ? -8.881 0.062 13.387 1.00 91.50 101 GLU A O 1
ATOM 832 N N . ILE A 1 102 ? -9.148 -1.203 15.221 1.00 89.31 102 ILE A N 1
ATOM 833 C CA . ILE A 1 102 ? -10.54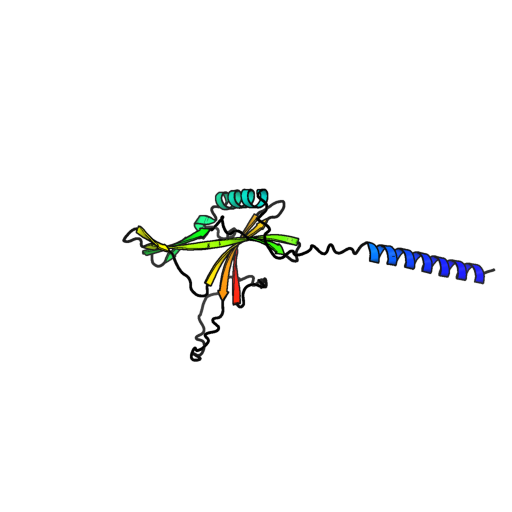7 -0.849 15.460 1.00 89.31 102 ILE A CA 1
ATOM 834 C C . ILE A 1 102 ? -10.603 0.098 16.653 1.00 89.31 102 ILE A C 1
ATOM 836 O O . ILE A 1 102 ? -10.077 -0.219 17.720 1.00 89.31 102 ILE A O 1
ATOM 840 N N . HIS A 1 103 ? -11.311 1.207 16.488 1.00 88.25 103 HIS A N 1
ATOM 841 C CA . HIS A 1 103 ? -11.653 2.153 17.536 1.00 88.25 103 HIS A CA 1
ATOM 842 C C . HIS A 1 103 ? -13.169 2.160 17.719 1.00 88.25 103 HIS A C 1
ATOM 844 O O . HIS A 1 103 ? -13.917 2.379 16.767 1.00 88.25 103 HIS A O 1
ATOM 850 N N . SER A 1 104 ? -13.633 1.928 18.944 1.00 81.44 104 SER A N 1
ATOM 851 C CA . SER A 1 104 ? -15.046 2.113 19.284 1.00 81.44 104 SER A CA 1
ATOM 852 C C . SER A 1 104 ? -15.278 3.541 19.772 1.00 81.44 104 SER A C 1
ATOM 854 O O . SER A 1 104 ? -14.572 4.018 20.666 1.00 81.44 104 SER A O 1
ATOM 856 N N . THR A 1 105 ? -16.296 4.210 19.230 1.00 76.69 105 THR A N 1
ATOM 857 C CA . THR A 1 105 ? -16.645 5.594 19.603 1.00 76.69 105 THR A CA 1
ATOM 858 C C . THR A 1 105 ? -17.057 5.730 21.064 1.00 76.69 105 THR A C 1
ATOM 860 O O . THR A 1 105 ? -16.909 6.795 21.652 1.00 76.69 105 THR A O 1
ATOM 863 N N . LYS A 1 106 ? -17.523 4.640 21.687 1.00 76.94 106 LYS A N 1
ATOM 864 C CA . LYS A 1 106 ? -18.028 4.649 23.068 1.00 76.94 106 LYS A CA 1
ATOM 865 C C . LYS A 1 106 ? -16.939 4.731 24.134 1.00 76.94 106 LYS A C 1
ATOM 867 O O . LYS A 1 106 ? -17.202 5.175 25.243 1.00 76.94 106 LYS A O 1
ATOM 872 N N . ASN A 1 107 ? -15.746 4.224 23.849 1.00 75.06 107 ASN A N 1
ATOM 873 C CA . ASN A 1 107 ? -14.700 4.022 24.856 1.00 75.06 107 ASN A CA 1
ATOM 874 C C . ASN A 1 107 ? -13.296 4.391 24.363 1.00 75.06 107 ASN A C 1
ATOM 876 O O . ASN A 1 107 ? -12.343 4.243 25.124 1.00 75.06 107 ASN A O 1
ATOM 880 N N . ASN A 1 108 ? -13.168 4.858 23.116 1.00 73.56 108 ASN A N 1
ATOM 881 C CA . ASN A 1 108 ? -11.925 5.302 22.479 1.00 73.56 108 ASN A CA 1
ATOM 882 C C . ASN A 1 108 ? -10.756 4.303 22.603 1.00 73.56 108 ASN A C 1
ATOM 884 O O . ASN A 1 108 ? -9.583 4.670 22.541 1.00 73.56 108 ASN A O 1
ATOM 888 N N . ARG A 1 109 ? -11.063 3.017 22.812 1.00 81.19 109 ARG A N 1
ATOM 889 C CA . ARG A 1 109 ? -10.056 1.959 22.917 1.00 81.19 109 ARG A CA 1
ATOM 890 C C . ARG A 1 109 ? -9.707 1.468 21.522 1.00 81.19 109 ARG A C 1
ATOM 892 O O . ARG A 1 109 ? -10.604 1.101 20.765 1.00 81.19 109 ARG A O 1
ATOM 899 N N . ALA A 1 110 ? -8.410 1.438 21.227 1.00 82.25 110 ALA A N 1
ATOM 900 C CA . ALA A 1 110 ? -7.867 0.843 20.016 1.00 82.25 110 ALA A CA 1
ATOM 901 C C . ALA A 1 110 ? -7.594 -0.649 20.246 1.00 82.25 110 ALA A C 1
ATOM 903 O O . ALA A 1 110 ? -6.913 -1.023 21.203 1.00 82.25 110 ALA A O 1
ATOM 904 N N . VAL A 1 111 ? -8.106 -1.501 19.364 1.00 87.44 111 VAL A N 1
ATOM 905 C CA . VAL A 1 111 ? -7.818 -2.938 19.345 1.00 87.44 111 VAL A CA 1
ATOM 906 C C . VAL A 1 111 ? -7.190 -3.281 18.005 1.00 87.44 111 VAL A C 1
ATOM 908 O O . VAL A 1 111 ? -7.734 -2.940 16.957 1.00 87.44 111 VAL A O 1
ATOM 911 N N . SER A 1 112 ? -6.044 -3.964 18.025 1.00 86.19 112 SER A N 1
ATOM 912 C CA . SER A 1 112 ? -5.409 -4.416 16.788 1.00 86.19 112 SER A CA 1
ATOM 913 C C . SER A 1 112 ? -6.316 -5.414 16.067 1.00 86.19 112 SER A C 1
ATOM 915 O O . SER A 1 112 ? -6.759 -6.411 16.641 1.00 86.19 112 SER A O 1
ATOM 917 N N . LEU A 1 113 ? -6.599 -5.136 14.798 1.00 84.75 113 LEU A N 1
ATOM 918 C CA . LEU A 1 113 ? -7.420 -5.979 13.950 1.00 84.75 113 LEU A CA 1
ATOM 919 C C . LEU A 1 113 ? -6.567 -7.115 13.386 1.00 84.75 113 LEU A C 1
ATOM 921 O O . LEU A 1 113 ? -5.689 -6.903 12.547 1.00 84.75 113 LEU A O 1
ATOM 925 N N . LYS A 1 114 ? -6.866 -8.344 13.807 1.00 78.75 114 LYS A N 1
ATOM 926 C CA . LYS A 1 114 ? -6.295 -9.551 13.211 1.00 78.75 114 LYS A CA 1
ATOM 927 C C . LYS A 1 114 ? -7.256 -10.101 12.162 1.00 78.75 114 LYS A C 1
ATOM 929 O O . LYS A 1 114 ? -8.210 -10.801 12.491 1.00 78.75 114 LYS A O 1
ATOM 934 N N . MET A 1 115 ? -7.002 -9.781 10.897 1.00 74.62 115 MET A N 1
ATOM 935 C CA . MET A 1 115 ? -7.740 -10.369 9.778 1.00 74.62 115 MET A CA 1
ATOM 936 C C . MET A 1 115 ? -7.283 -11.810 9.547 1.00 74.62 115 MET A C 1
ATOM 938 O O . MET A 1 115 ? -6.094 -12.116 9.615 1.00 74.62 115 MET A O 1
ATOM 942 N N . VAL A 1 116 ? -8.229 -12.699 9.255 1.00 77.50 116 VAL A N 1
ATOM 943 C CA . VAL A 1 116 ? -7.949 -14.094 8.896 1.00 77.50 116 VAL A CA 1
ATOM 944 C C . VAL A 1 116 ? -8.119 -14.238 7.386 1.00 77.50 116 VAL A C 1
ATOM 946 O O . VAL A 1 116 ? -9.136 -13.817 6.842 1.00 77.50 116 VAL A O 1
ATOM 949 N N . ASN A 1 117 ? -7.125 -14.819 6.707 1.00 75.31 117 ASN A N 1
ATOM 950 C CA . ASN A 1 117 ? -7.087 -15.020 5.246 1.00 75.31 117 ASN A CA 1
ATOM 951 C C . ASN A 1 117 ? -7.228 -13.745 4.402 1.00 75.31 117 ASN A C 1
ATOM 953 O O . ASN A 1 117 ? -7.532 -13.828 3.215 1.00 75.31 117 ASN A O 1
ATOM 957 N N . THR A 1 118 ? -7.052 -12.570 5.000 1.00 82.69 118 THR A N 1
ATOM 958 C CA . THR A 1 118 ? -7.064 -11.301 4.278 1.00 82.69 118 THR A CA 1
ATOM 959 C C . THR A 1 118 ? -5.855 -10.491 4.696 1.00 82.69 118 THR A C 1
ATOM 961 O O . THR A 1 118 ? -5.661 -10.242 5.884 1.00 82.69 118 THR A O 1
ATOM 964 N N . GLU A 1 119 ? -5.077 -10.045 3.723 1.00 85.38 119 GLU A N 1
ATOM 965 C CA . GLU A 1 119 ? -3.963 -9.126 3.922 1.00 85.38 119 GLU A CA 1
ATOM 966 C C . GLU A 1 119 ? -4.211 -7.861 3.103 1.00 85.38 119 GLU A C 1
ATOM 968 O O . GLU A 1 119 ? -4.769 -7.906 2.005 1.00 85.38 119 GLU A O 1
ATOM 973 N N . LYS A 1 120 ? -3.835 -6.706 3.650 1.00 90.06 120 LYS A N 1
ATOM 974 C CA . LYS A 1 120 ? -3.987 -5.421 2.969 1.00 90.06 120 LYS A CA 1
ATOM 975 C C . LYS A 1 120 ? -2.637 -4.746 2.812 1.00 90.06 120 LYS A C 1
ATOM 977 O O . LYS A 1 120 ? -1.804 -4.780 3.716 1.00 90.06 120 LYS A O 1
ATOM 982 N N . TYR A 1 121 ? -2.456 -4.113 1.664 1.00 91.88 121 TYR A N 1
ATOM 983 C CA . TYR A 1 121 ? -1.232 -3.435 1.275 1.00 91.88 121 TYR A CA 1
ATOM 984 C C . TYR A 1 121 ? -1.562 -2.117 0.593 1.00 91.88 121 TYR A C 1
ATOM 986 O O . TYR A 1 121 ? -2.545 -2.022 -0.139 1.00 91.88 121 TYR A O 1
ATOM 994 N N . ILE A 1 122 ? -0.689 -1.132 0.752 1.00 93.25 122 ILE A N 1
ATOM 995 C CA . ILE A 1 122 ? -0.549 -0.088 -0.257 1.00 93.25 122 ILE A CA 1
ATOM 996 C C . ILE A 1 122 ? 0.425 -0.624 -1.294 1.00 93.25 122 ILE A C 1
ATOM 998 O O . ILE A 1 122 ? 1.537 -1.038 -0.961 1.00 93.25 122 ILE A O 1
ATOM 1002 N N . ILE A 1 123 ? -0.009 -0.620 -2.543 1.00 90.88 123 ILE A N 1
ATOM 1003 C CA . ILE A 1 123 ? 0.825 -0.902 -3.700 1.00 90.88 123 ILE A CA 1
ATOM 1004 C C . ILE A 1 123 ? 1.060 0.434 -4.378 1.00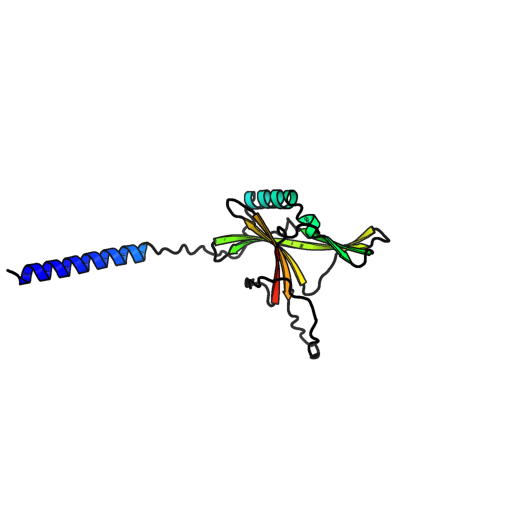 90.88 123 ILE A C 1
ATOM 1006 O O . ILE A 1 123 ? 0.110 1.096 -4.797 1.00 90.88 123 ILE A O 1
ATOM 1010 N N . ALA A 1 124 ? 2.319 0.832 -4.467 1.00 90.00 124 ALA A N 1
ATOM 1011 C CA . ALA A 1 124 ? 2.709 2.033 -5.174 1.00 90.00 124 ALA A CA 1
ATOM 1012 C C . ALA A 1 124 ? 3.685 1.696 -6.287 1.00 90.00 124 ALA A C 1
ATOM 1014 O O . ALA A 1 124 ? 4.509 0.799 -6.136 1.00 90.00 124 ALA A O 1
ATOM 1015 N N . TYR A 1 125 ? 3.612 2.432 -7.386 1.00 85.81 125 TYR A N 1
ATOM 1016 C CA . TYR A 1 125 ? 4.692 2.455 -8.362 1.00 85.81 125 TYR A CA 1
ATOM 1017 C C . TYR A 1 125 ? 5.128 3.894 -8.594 1.00 85.81 125 TYR A C 1
ATOM 1019 O O . TYR A 1 125 ? 4.317 4.829 -8.565 1.00 85.81 125 TYR A O 1
ATOM 1027 N N . ILE A 1 126 ? 6.430 4.066 -8.797 1.00 83.38 126 ILE A N 1
ATOM 1028 C CA . ILE A 1 126 ? 7.060 5.371 -8.965 1.00 83.38 126 ILE A CA 1
ATOM 1029 C C . ILE A 1 126 ? 7.482 5.511 -10.422 1.00 83.38 126 ILE A C 1
ATOM 1031 O O . ILE A 1 126 ? 8.187 4.674 -10.974 1.00 83.38 126 ILE A O 1
ATOM 1035 N N . THR A 1 127 ? 7.069 6.606 -11.051 1.00 82.94 127 THR A N 1
ATOM 1036 C CA . THR A 1 127 ? 7.579 7.025 -12.360 1.00 82.94 127 THR A CA 1
ATOM 1037 C C . THR A 1 127 ? 8.406 8.298 -12.205 1.00 82.94 127 THR A C 1
ATOM 1039 O O . THR A 1 127 ? 8.387 8.954 -11.160 1.00 82.94 127 THR A O 1
ATOM 1042 N N . LYS A 1 128 ? 9.103 8.731 -13.262 1.00 77.00 128 LYS A N 1
ATOM 1043 C CA . LYS A 1 128 ? 9.826 10.018 -13.238 1.00 77.00 128 LYS A CA 1
ATOM 1044 C C . LYS A 1 128 ? 8.919 11.204 -12.876 1.00 77.00 128 LYS A C 1
ATOM 1046 O O . LYS A 1 128 ? 9.387 12.138 -12.242 1.00 77.00 128 LYS A O 1
ATOM 1051 N N . LYS A 1 129 ? 7.630 11.157 -13.235 1.00 79.38 129 LYS A N 1
ATOM 1052 C CA . LYS A 1 129 ? 6.699 12.291 -13.099 1.00 79.38 129 LYS A CA 1
ATOM 1053 C C . LYS A 1 129 ? 5.717 12.162 -11.939 1.00 79.38 129 LYS A C 1
ATOM 1055 O O . LYS A 1 129 ? 5.398 13.170 -11.327 1.00 79.38 129 LYS A O 1
ATOM 1060 N N . ASP A 1 130 ? 5.265 10.953 -11.629 1.00 84.38 130 ASP A N 1
ATOM 1061 C CA . ASP A 1 130 ? 4.182 10.743 -10.665 1.00 84.38 130 ASP A CA 1
ATOM 1062 C C . ASP A 1 130 ? 4.378 9.474 -9.827 1.00 84.38 130 ASP A C 1
ATOM 1064 O O . ASP A 1 130 ? 5.107 8.556 -10.223 1.00 84.38 130 ASP A O 1
ATOM 1068 N N . VAL A 1 131 ? 3.695 9.437 -8.685 1.00 88.00 131 VAL A N 1
ATOM 1069 C CA . VAL A 1 131 ? 3.539 8.277 -7.809 1.00 88.00 131 VAL A CA 1
ATOM 1070 C C . VAL A 1 131 ? 2.062 7.904 -7.790 1.00 88.00 131 VAL A C 1
ATOM 1072 O O . VAL A 1 131 ? 1.191 8.737 -7.539 1.00 88.00 131 VAL A O 1
ATOM 1075 N N . SER A 1 132 ? 1.770 6.643 -8.087 1.00 88.94 132 SER A N 1
ATOM 1076 C CA . SER A 1 132 ? 0.403 6.118 -8.053 1.00 88.94 132 SER A CA 1
ATOM 1077 C C . SER A 1 132 ? 0.220 5.208 -6.850 1.00 88.94 132 SER A C 1
ATOM 1079 O O . SER A 1 132 ? 1.110 4.416 -6.552 1.00 88.94 132 SER A O 1
ATOM 1081 N N . PHE A 1 133 ? -0.933 5.308 -6.186 1.00 90.75 133 PHE A N 1
ATOM 1082 C CA . PHE A 1 133 ? -1.258 4.552 -4.978 1.00 90.75 133 PHE A CA 1
ATOM 1083 C C . PHE A 1 133 ? -2.497 3.686 -5.189 1.00 90.75 133 PHE A C 1
ATOM 1085 O O . PHE A 1 133 ? -3.545 4.167 -5.627 1.00 90.75 133 PHE A O 1
ATOM 1092 N N . PHE A 1 134 ? -2.393 2.418 -4.810 1.00 90.31 134 PHE A N 1
ATOM 1093 C CA . PHE A 1 134 ? -3.491 1.464 -4.840 1.00 90.31 134 PHE A CA 1
ATOM 1094 C C . PHE A 1 134 ? -3.617 0.771 -3.490 1.00 90.31 134 PHE A C 1
ATOM 1096 O O . PHE A 1 134 ? -2.623 0.346 -2.904 1.00 90.31 134 PHE A O 1
ATOM 1103 N N . LEU A 1 135 ? -4.846 0.590 -3.022 1.00 91.12 135 LEU A N 1
ATOM 1104 C CA . LEU A 1 135 ? -5.150 -0.337 -1.946 1.00 91.12 135 LEU A CA 1
ATOM 1105 C C . LEU A 1 135 ? -5.279 -1.737 -2.542 1.00 91.12 135 LEU A C 1
ATOM 1107 O O . LEU A 1 135 ? -6.256 -2.048 -3.226 1.00 91.12 135 LEU A O 1
ATOM 1111 N N . GLY A 1 136 ? -4.289 -2.576 -2.265 1.00 89.44 136 GLY A N 1
ATOM 1112 C CA . GLY A 1 136 ? -4.334 -4.003 -2.529 1.00 89.44 136 GLY A CA 1
ATOM 1113 C C . GLY A 1 136 ? -5.005 -4.726 -1.371 1.00 89.44 136 GLY A C 1
ATOM 1114 O O . GLY A 1 136 ? -4.550 -4.639 -0.232 1.00 89.44 136 GLY A O 1
ATOM 1115 N N . THR A 1 137 ? -6.083 -5.451 -1.647 1.00 88.44 137 THR A N 1
ATOM 1116 C CA . THR A 1 137 ? -6.648 -6.426 -0.711 1.00 88.44 137 THR A CA 1
ATOM 1117 C C . THR A 1 137 ? -6.426 -7.807 -1.282 1.00 88.44 137 THR A C 1
ATOM 1119 O O . THR A 1 137 ? -6.925 -8.127 -2.359 1.00 88.44 137 THR A O 1
ATOM 1122 N N . TYR A 1 138 ? -5.661 -8.596 -0.551 1.00 82.31 138 TYR A N 1
ATOM 1123 C CA . TYR A 1 138 ? -5.379 -9.971 -0.873 1.00 82.31 138 TYR A CA 1
ATOM 1124 C C . TYR A 1 138 ? -6.263 -10.876 -0.024 1.00 82.31 138 TYR A C 1
ATOM 1126 O O . TYR A 1 138 ? -6.226 -10.789 1.202 1.00 82.31 138 TYR A O 1
ATOM 1134 N N . THR A 1 139 ? -7.040 -11.742 -0.658 1.00 82.69 139 THR A N 1
ATOM 1135 C CA . THR A 1 139 ? -7.867 -12.746 0.016 1.00 82.69 139 THR A CA 1
ATOM 1136 C C . THR A 1 139 ? -7.392 -14.131 -0.392 1.00 82.69 139 THR A C 1
ATOM 1138 O O . THR A 1 139 ? -7.490 -14.503 -1.562 1.00 82.69 139 THR A O 1
ATOM 1141 N N . GLY A 1 140 ? -6.857 -14.892 0.560 1.00 70.81 140 GLY A N 1
ATOM 1142 C CA . GLY A 1 140 ? -6.489 -16.285 0.325 1.00 70.81 140 GLY A CA 1
ATOM 1143 C C . GLY A 1 140 ? -7.723 -17.185 0.339 1.00 70.81 140 GLY A C 1
ATOM 1144 O O . GLY A 1 140 ? -8.607 -17.017 1.183 1.00 70.81 140 GLY A O 1
ATOM 1145 N N . GLU A 1 141 ? -7.765 -18.179 -0.548 1.00 54.84 141 GLU A N 1
ATOM 1146 C CA . GLU A 1 141 ? -8.635 -19.334 -0.328 1.00 54.84 141 GLU A CA 1
ATOM 1147 C C . GLU A 1 141 ? -8.109 -20.097 0.893 1.00 54.84 141 GLU A C 1
ATOM 1149 O O . GLU A 1 141 ? -6.925 -20.431 0.972 1.00 54.84 141 GLU A O 1
ATOM 1154 N N . ARG A 1 142 ? -8.983 -20.401 1.861 1.00 45.47 142 ARG A N 1
ATOM 1155 C CA . ARG A 1 142 ? -8.677 -21.499 2.782 1.00 45.47 142 ARG A CA 1
ATOM 1156 C C . ARG A 1 142 ? -8.552 -22.753 1.920 1.00 45.47 142 ARG A C 1
ATOM 1158 O O . ARG A 1 142 ? -9.521 -23.119 1.265 1.00 45.47 142 ARG A O 1
ATOM 1165 N N . GLN A 1 143 ? -7.432 -23.457 2.006 1.00 39.69 143 GLN A N 1
ATOM 1166 C CA . GLN A 1 143 ? -7.509 -24.911 2.067 1.00 39.69 143 GLN A CA 1
ATOM 1167 C C . GLN A 1 143 ? -7.781 -25.244 3.535 1.00 39.69 143 GLN A C 1
ATOM 1169 O O . GLN A 1 143 ? -6.872 -25.155 4.359 1.00 39.69 143 GLN A O 1
ATOM 1174 N N . PRO A 1 144 ? -9.038 -25.500 3.934 1.00 38.19 144 PRO A N 1
ATOM 1175 C CA . PRO A 1 144 ? -9.263 -26.134 5.211 1.00 38.19 144 PRO A CA 1
ATOM 1176 C C . PRO A 1 144 ? -8.906 -27.606 5.032 1.00 38.19 144 PRO A C 1
ATOM 1178 O O . PRO A 1 144 ? -9.533 -28.285 4.221 1.00 38.19 144 PRO A O 1
ATOM 1181 N N . ASP A 1 145 ? -7.960 -28.116 5.816 1.00 41.69 145 ASP A N 1
ATOM 1182 C CA . ASP A 1 145 ? -7.657 -29.551 5.807 1.00 41.69 145 ASP A CA 1
ATOM 1183 C C . ASP A 1 145 ? -8.889 -30.406 6.155 1.00 41.69 145 ASP A C 1
ATOM 1185 O O . ASP A 1 145 ? -8.894 -31.587 5.845 1.00 41.69 145 ASP A O 1
ATOM 1189 N N . ASN A 1 146 ? -9.962 -29.823 6.717 1.00 43.16 146 ASN A N 1
ATOM 1190 C CA . ASN A 1 146 ? -11.267 -30.466 6.921 1.00 43.16 146 ASN A CA 1
ATOM 1191 C C . ASN A 1 146 ? -12.419 -29.436 7.057 1.00 43.16 146 ASN A C 1
ATOM 1193 O O . ASN A 1 146 ? -12.807 -29.110 8.178 1.00 43.16 146 ASN A O 1
ATOM 1197 N N . ALA A 1 147 ? -13.008 -28.908 5.971 1.00 35.38 147 ALA A N 1
ATOM 1198 C CA . ALA A 1 147 ? -14.288 -28.173 6.071 1.00 35.38 147 ALA A CA 1
ATOM 1199 C C . ALA A 1 147 ? -15.401 -28.821 5.228 1.00 35.38 147 ALA A C 1
ATOM 1201 O O . ALA A 1 147 ? -15.158 -29.174 4.071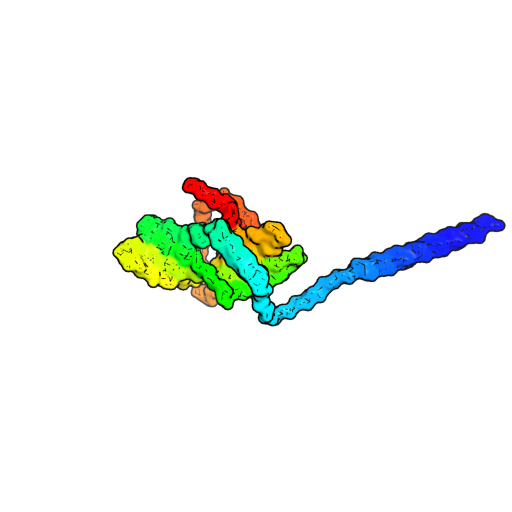 1.00 35.38 147 ALA A O 1
ATOM 1202 N N . PRO A 1 148 ? -16.630 -28.953 5.768 1.00 34.88 148 PRO A N 1
ATOM 1203 C CA . PRO A 1 148 ? -17.759 -29.498 5.027 1.00 34.88 148 PRO A CA 1
ATOM 1204 C C . PRO A 1 148 ? -18.179 -28.537 3.908 1.00 34.88 148 PRO A C 1
ATOM 1206 O O . PRO A 1 148 ? -18.278 -27.326 4.108 1.00 34.88 148 PRO A O 1
ATOM 1209 N N . LYS A 1 149 ? -18.419 -29.092 2.714 1.00 33.97 149 LYS A N 1
ATOM 1210 C CA . LYS A 1 149 ? -18.850 -28.353 1.520 1.00 33.97 149 LYS A CA 1
ATOM 1211 C C . LYS A 1 149 ? -20.200 -27.681 1.781 1.00 33.97 149 LYS A C 1
ATOM 1213 O O . LYS A 1 149 ? -21.220 -28.360 1.848 1.00 33.97 149 LYS A O 1
ATOM 1218 N N . VAL A 1 150 ? -20.211 -26.355 1.888 1.00 35.09 150 VAL A N 1
ATOM 1219 C CA . VAL A 1 150 ? -21.443 -25.556 1.893 1.00 35.09 150 VAL A CA 1
ATOM 1220 C C . VAL A 1 150 ? -21.570 -24.866 0.540 1.00 35.09 150 VAL A C 1
ATOM 1222 O O . VAL A 1 150 ? -20.657 -24.172 0.095 1.00 35.09 150 VAL A O 1
ATOM 1225 N N . ASN A 1 151 ? -22.701 -25.104 -0.124 1.00 36.22 151 ASN A N 1
ATOM 1226 C CA . ASN A 1 151 ? -23.024 -24.544 -1.431 1.00 36.22 151 ASN A CA 1
ATOM 1227 C C . ASN A 1 151 ? -23.051 -23.009 -1.373 1.00 36.22 151 ASN A C 1
ATOM 1229 O O . ASN A 1 151 ? -23.629 -22.412 -0.465 1.00 36.22 151 ASN A O 1
ATOM 1233 N N . SER A 1 152 ? -22.400 -22.385 -2.350 1.00 35.31 152 SER A N 1
ATOM 1234 C CA . SER A 1 152 ? -22.170 -20.947 -2.437 1.00 35.31 152 SER A CA 1
ATOM 1235 C C . SER A 1 152 ? -23.472 -20.144 -2.530 1.00 35.31 152 SER A C 1
ATOM 1237 O O . SER A 1 152 ? -24.248 -20.266 -3.478 1.00 35.31 152 SER A O 1
ATOM 1239 N N . VAL A 1 153 ? -23.680 -19.254 -1.559 1.00 30.70 153 VAL A N 1
ATOM 1240 C CA . VAL A 1 153 ? -24.699 -18.202 -1.635 1.00 30.70 153 VAL A CA 1
ATOM 1241 C C . VAL A 1 153 ? -24.121 -17.039 -2.441 1.00 30.70 153 VAL A C 1
ATOM 1243 O O . VAL A 1 153 ? -23.091 -16.468 -2.084 1.00 30.70 153 VAL A O 1
ATOM 1246 N N . LYS A 1 154 ? -24.775 -16.694 -3.555 1.00 31.98 154 LYS A N 1
ATOM 1247 C CA . LYS A 1 154 ? -24.433 -15.527 -4.381 1.00 31.98 154 LYS A CA 1
ATOM 1248 C C . LYS A 1 154 ? -24.693 -14.243 -3.588 1.00 31.98 154 LYS A C 1
ATOM 1250 O O . LYS A 1 154 ? -25.837 -13.961 -3.246 1.00 31.98 154 LYS A O 1
ATOM 1255 N N . SER A 1 155 ? -23.644 -13.461 -3.330 1.00 29.77 155 SER A N 1
ATOM 1256 C CA . SER A 1 155 ? -23.765 -12.137 -2.710 1.00 29.77 155 SER A CA 1
ATOM 1257 C C . SER A 1 155 ? -24.006 -11.053 -3.777 1.00 29.77 155 SER A C 1
ATOM 1259 O O . SER A 1 155 ? -23.294 -11.041 -4.787 1.00 29.77 155 SER A O 1
ATOM 1261 N N . PRO A 1 156 ? -24.984 -10.145 -3.597 1.00 32.38 156 PRO A N 1
ATOM 1262 C CA . PRO A 1 156 ? -25.286 -9.084 -4.545 1.00 32.38 156 PRO A CA 1
ATOM 1263 C C . PRO A 1 156 ? -24.521 -7.813 -4.156 1.00 32.38 156 PRO A C 1
ATOM 1265 O O . PRO A 1 156 ? -25.024 -6.984 -3.403 1.00 32.38 156 PRO A O 1
ATOM 1268 N N . LEU A 1 157 ? -23.308 -7.622 -4.677 1.00 32.97 157 LEU A N 1
ATOM 1269 C CA . LEU A 1 157 ? -22.618 -6.332 -4.575 1.00 32.97 157 LEU A CA 1
ATOM 1270 C C . LEU A 1 157 ? -22.418 -5.714 -5.960 1.00 32.97 157 LEU A C 1
ATOM 1272 O O . LEU A 1 157 ? -21.819 -6.300 -6.862 1.00 32.97 157 LEU A O 1
ATOM 1276 N N . LYS A 1 158 ? -23.015 -4.524 -6.110 1.00 35.06 158 LYS A N 1
ATOM 1277 C CA . LYS A 1 158 ? -23.025 -3.659 -7.293 1.00 35.06 158 LYS A CA 1
ATOM 1278 C C . LYS A 1 158 ? -21.615 -3.465 -7.858 1.00 35.06 158 LYS A C 1
ATOM 1280 O O . LYS A 1 158 ? -20.679 -3.143 -7.133 1.00 35.06 158 LYS A O 1
ATOM 1285 N N . LYS A 1 159 ? -21.521 -3.603 -9.183 1.00 36.81 159 LYS A N 1
ATOM 1286 C CA . LYS A 1 159 ? -20.342 -3.373 -10.027 1.00 36.81 159 LYS A CA 1
ATOM 1287 C C . LYS A 1 159 ? -19.799 -1.943 -9.867 1.00 36.81 159 LYS A C 1
ATOM 1289 O O . LYS A 1 159 ? -20.207 -1.051 -10.602 1.00 36.81 159 LYS A O 1
ATOM 1294 N N . ALA A 1 160 ? -18.850 -1.735 -8.960 1.00 31.58 160 ALA A N 1
ATOM 1295 C CA . ALA A 1 160 ? -17.795 -0.756 -9.205 1.00 31.58 160 ALA A CA 1
ATOM 1296 C C . ALA A 1 160 ? -16.810 -1.394 -10.196 1.00 31.58 160 ALA A C 1
ATOM 1298 O O . ALA A 1 160 ? -16.568 -2.600 -10.125 1.00 31.58 160 ALA A O 1
ATOM 1299 N N . ALA A 1 161 ? -16.306 -0.631 -11.163 1.00 32.97 161 ALA A N 1
ATOM 1300 C CA . ALA A 1 161 ? -15.390 -1.127 -12.185 1.00 32.97 161 ALA A CA 1
ATOM 1301 C C . ALA A 1 161 ? -14.074 -1.604 -11.542 1.00 32.97 161 ALA A C 1
ATOM 1303 O O . ALA A 1 161 ? -13.156 -0.825 -11.307 1.00 32.97 161 ALA A O 1
ATOM 1304 N N . VAL A 1 162 ? -14.008 -2.897 -11.219 1.00 37.09 162 VAL A N 1
ATOM 1305 C CA . VAL A 1 162 ? -12.797 -3.583 -10.770 1.00 37.09 162 VAL A CA 1
ATOM 1306 C C . VAL A 1 162 ? -11.943 -3.826 -12.010 1.00 37.09 162 VAL A C 1
ATOM 1308 O O . VAL A 1 162 ? -12.209 -4.752 -12.780 1.00 37.09 162 VAL A O 1
ATOM 1311 N N . GLU A 1 163 ? -10.933 -2.986 -12.240 1.00 33.97 163 GLU A N 1
ATOM 1312 C CA . GLU A 1 163 ? -9.891 -3.285 -13.223 1.00 33.97 163 GLU A CA 1
ATOM 1313 C C . GLU A 1 163 ? -9.071 -4.466 -12.685 1.00 33.97 163 GLU A C 1
ATOM 1315 O O . GLU A 1 163 ? -8.198 -4.341 -11.828 1.00 33.97 163 GLU A O 1
ATOM 1320 N N . ASN A 1 164 ? -9.444 -5.658 -13.138 1.00 32.12 164 ASN A N 1
ATOM 1321 C CA . ASN A 1 164 ? -8.985 -6.930 -12.602 1.00 32.12 164 ASN A CA 1
ATOM 1322 C C . ASN A 1 164 ? -7.606 -7.284 -13.191 1.00 32.12 164 ASN A C 1
ATOM 1324 O O . ASN A 1 164 ? -7.479 -8.174 -14.032 1.00 32.12 164 ASN A O 1
ATOM 1328 N N . ARG A 1 165 ? -6.549 -6.558 -12.803 1.00 36.12 165 ARG A N 1
ATOM 1329 C CA . ARG A 1 165 ? -5.172 -6.946 -13.148 1.00 36.12 165 ARG A CA 1
ATOM 1330 C C . ARG A 1 165 ? -4.683 -8.006 -12.165 1.00 36.12 165 ARG A C 1
ATOM 1332 O O . ARG A 1 165 ? -4.215 -7.693 -11.074 1.00 36.12 165 ARG A O 1
ATOM 1339 N N . ARG A 1 166 ? -4.765 -9.279 -12.568 1.00 35.47 166 ARG A N 1
ATOM 1340 C CA . ARG A 1 166 ? -4.165 -10.408 -11.837 1.00 35.47 166 ARG A CA 1
ATOM 1341 C C . ARG A 1 166 ? -2.638 -10.343 -11.920 1.00 35.47 166 ARG A C 1
ATOM 1343 O O . ARG A 1 166 ? -2.026 -10.998 -12.761 1.00 35.47 166 ARG A O 1
ATOM 1350 N N . VAL A 1 167 ? -2.006 -9.575 -11.040 1.00 39.50 167 VAL A N 1
ATOM 1351 C CA . VAL A 1 167 ? -0.566 -9.707 -10.798 1.00 39.50 167 VAL A CA 1
ATOM 1352 C C . VAL A 1 167 ? -0.371 -10.961 -9.947 1.00 39.50 167 VAL A C 1
ATOM 1354 O O . VAL A 1 167 ? -0.770 -10.998 -8.785 1.00 39.50 167 VAL A O 1
ATOM 1357 N N . LYS A 1 168 ? 0.194 -12.025 -10.533 1.00 36.97 168 LYS A N 1
ATOM 1358 C CA . LYS A 1 168 ? 0.536 -13.243 -9.786 1.00 36.97 168 LYS A CA 1
ATOM 1359 C C . LYS A 1 168 ? 1.688 -12.935 -8.830 1.00 36.97 168 LYS A C 1
ATOM 1361 O O . LYS A 1 168 ? 2.850 -12.860 -9.230 1.00 36.97 168 LYS A O 1
ATOM 1366 N N . PHE A 1 169 ? 1.370 -12.767 -7.554 1.00 40.28 169 PHE A N 1
ATOM 1367 C CA . PHE A 1 169 ? 2.363 -12.780 -6.491 1.00 40.28 169 PHE A CA 1
ATOM 1368 C C . PHE A 1 169 ? 2.731 -14.234 -6.203 1.00 40.28 169 PHE A C 1
ATOM 1370 O O . PHE A 1 169 ? 1.939 -14.957 -5.615 1.00 40.28 169 PHE A O 1
ATOM 1377 N N . ASN A 1 170 ? 3.944 -14.664 -6.570 1.00 40.00 170 ASN A N 1
ATOM 1378 C CA . ASN A 1 170 ? 4.458 -16.028 -6.320 1.00 40.00 170 ASN A CA 1
ATOM 1379 C C . ASN A 1 170 ? 4.428 -16.481 -4.842 1.00 40.00 170 ASN A C 1
ATOM 1381 O O . ASN A 1 170 ? 4.803 -17.609 -4.549 1.00 40.00 170 ASN A O 1
ATOM 1385 N N . LYS A 1 171 ? 4.023 -15.615 -3.907 1.00 40.91 171 LYS A N 1
ATOM 1386 C CA . LYS A 1 171 ? 3.941 -15.911 -2.477 1.00 40.91 171 LYS A CA 1
ATOM 1387 C C . LYS A 1 171 ? 2.530 -16.291 -2.011 1.00 40.91 171 LYS A C 1
ATOM 1389 O O . LYS A 1 171 ? 2.392 -16.745 -0.881 1.00 40.91 171 LYS A O 1
ATOM 1394 N N . PHE A 1 172 ? 1.500 -16.132 -2.846 1.00 44.91 172 PHE A N 1
ATOM 1395 C CA . PHE A 1 172 ? 0.128 -16.318 -2.390 1.00 44.91 172 PHE A CA 1
ATOM 1396 C C . PHE A 1 172 ? -0.802 -16.928 -3.465 1.00 44.91 172 PHE A C 1
ATOM 1398 O O . PHE A 1 172 ? -0.797 -16.507 -4.621 1.00 44.91 172 PHE A O 1
ATOM 1405 N N . SER A 1 173 ? -1.612 -17.921 -3.072 1.00 53.19 173 SER A N 1
ATOM 1406 C CA . SER A 1 173 ? -2.730 -18.502 -3.841 1.00 53.19 173 SER A CA 1
ATOM 1407 C C . SER A 1 173 ? -4.064 -17.861 -3.425 1.00 53.19 173 SER A C 1
ATOM 1409 O O . SER A 1 173 ? -4.425 -17.929 -2.247 1.00 53.19 173 SER A O 1
ATOM 1411 N N . GLY A 1 174 ? -4.745 -17.135 -4.320 1.00 64.94 174 GLY A N 1
ATOM 1412 C CA . GLY A 1 174 ? -5.906 -16.306 -3.952 1.00 64.94 174 GLY A CA 1
ATOM 1413 C C . GLY A 1 174 ? -6.133 -15.087 -4.851 1.00 64.94 174 GLY A C 1
ATOM 1414 O O . GLY A 1 174 ? -5.435 -14.890 -5.849 1.00 64.94 174 GLY A O 1
ATOM 1415 N N . ASP A 1 175 ? -7.135 -14.286 -4.488 1.00 75.94 175 ASP A N 1
ATOM 1416 C CA . ASP A 1 175 ? -7.607 -13.139 -5.266 1.00 75.94 175 ASP A CA 1
ATOM 1417 C C . ASP A 1 175 ? -7.001 -11.821 -4.770 1.00 75.94 175 ASP A C 1
ATOM 1419 O O . ASP A 1 175 ? -6.923 -11.550 -3.569 1.00 75.94 175 ASP A O 1
ATOM 1423 N N . LEU A 1 176 ? -6.599 -10.977 -5.724 1.00 78.44 176 LEU A N 1
ATOM 1424 C CA . LEU A 1 176 ? -6.124 -9.619 -5.484 1.00 78.44 176 LEU A CA 1
ATOM 1425 C C . LEU A 1 176 ? -7.147 -8.618 -6.018 1.00 78.44 176 LEU A C 1
ATOM 1427 O O . LEU A 1 176 ? -7.392 -8.554 -7.221 1.00 78.44 176 LEU A O 1
ATOM 1431 N N . SER A 1 177 ? -7.680 -7.789 -5.127 1.00 84.25 177 SER A N 1
ATOM 1432 C CA . SER A 1 177 ? -8.470 -6.613 -5.484 1.00 84.25 177 SER A CA 1
ATOM 1433 C C . SER A 1 177 ? -7.617 -5.356 -5.363 1.00 84.25 177 SER A C 1
ATOM 1435 O O . SER A 1 177 ? -6.951 -5.163 -4.346 1.00 84.25 177 SER A O 1
ATOM 1437 N N . LEU A 1 178 ? -7.682 -4.480 -6.367 1.00 84.69 178 LEU A N 1
ATOM 1438 C CA . LEU A 1 178 ? -6.986 -3.193 -6.394 1.00 84.69 178 LEU A CA 1
ATOM 1439 C C . LEU A 1 178 ? -8.000 -2.047 -6.433 1.00 84.69 178 LEU A C 1
ATOM 1441 O O . LEU A 1 178 ? -8.920 -2.062 -7.247 1.00 84.69 178 LEU A O 1
ATOM 1445 N N . ILE A 1 179 ? -7.815 -1.047 -5.573 1.00 87.25 179 ILE A N 1
ATOM 1446 C CA . ILE A 1 179 ? -8.606 0.192 -5.561 1.00 87.25 179 ILE A CA 1
ATOM 1447 C C . ILE A 1 179 ? -7.644 1.371 -5.688 1.00 87.25 179 ILE A C 1
ATOM 1449 O O . ILE A 1 179 ? -6.698 1.468 -4.913 1.00 87.25 179 ILE A O 1
ATOM 1453 N N . ASN A 1 180 ? -7.866 2.263 -6.654 1.00 87.88 180 ASN A N 1
ATOM 1454 C CA . ASN A 1 180 ? -7.029 3.449 -6.847 1.00 87.88 180 ASN A CA 1
ATOM 1455 C C . ASN A 1 180 ? -7.341 4.522 -5.786 1.00 87.88 180 ASN A C 1
ATOM 1457 O O . ASN A 1 180 ? -8.467 5.020 -5.725 1.00 87.88 180 ASN A O 1
ATOM 1461 N N . LEU A 1 181 ? -6.327 4.905 -5.004 1.00 84.88 181 LEU A N 1
ATOM 1462 C CA . LEU A 1 181 ? -6.419 5.865 -3.896 1.00 84.88 181 LEU A CA 1
ATOM 1463 C C . LEU A 1 181 ? -6.208 7.329 -4.327 1.00 84.88 181 LEU A C 1
ATOM 1465 O O . LEU A 1 181 ? -6.179 8.227 -3.503 1.00 84.88 181 LEU A O 1
ATOM 1469 N N . LYS A 1 182 ? -6.025 7.624 -5.614 1.00 74.62 182 LYS A N 1
ATOM 1470 C CA . LYS A 1 182 ? -5.964 9.010 -6.122 1.00 74.62 182 LYS A CA 1
ATOM 1471 C C . LYS A 1 182 ? -7.293 9.461 -6.740 1.00 74.62 182 LYS A C 1
ATOM 1473 O O . LYS A 1 182 ? -7.463 10.635 -7.038 1.00 74.62 182 LYS A O 1
ATOM 1478 N N . SER A 1 183 ? -8.229 8.529 -6.953 1.00 53.12 183 SER A N 1
ATOM 1479 C CA . SER A 1 183 ? -9.475 8.767 -7.703 1.00 53.12 183 SER A CA 1
ATOM 1480 C C . SER A 1 183 ? -10.717 9.016 -6.843 1.00 53.12 183 SER A C 1
ATOM 1482 O O . SER A 1 183 ? -11.768 9.347 -7.386 1.00 53.12 183 SER A O 1
ATOM 1484 N N . GLN A 1 184 ? -10.621 8.867 -5.520 1.00 46.75 184 GLN A N 1
ATOM 1485 C CA . GLN A 1 184 ? -11.747 9.129 -4.628 1.00 46.75 184 GLN A CA 1
ATOM 1486 C C . GLN A 1 184 ? -11.756 10.608 -4.248 1.00 46.75 184 GLN A C 1
ATOM 1488 O O . GLN A 1 184 ? -11.297 11.007 -3.183 1.00 46.75 184 GLN A O 1
ATOM 1493 N N . VAL A 1 185 ? -12.252 11.433 -5.172 1.00 35.09 185 VAL A N 1
ATOM 1494 C CA . VAL A 1 185 ? -12.755 12.764 -4.829 1.00 35.09 185 VAL A CA 1
ATOM 1495 C C . VAL A 1 185 ? -13.876 12.544 -3.817 1.00 35.09 185 VAL A C 1
ATOM 1497 O O . VAL A 1 185 ? -14.825 11.813 -4.104 1.00 35.09 185 VAL A O 1
ATOM 1500 N N . ALA A 1 186 ? -13.710 13.107 -2.622 1.00 34.34 186 ALA A N 1
ATOM 1501 C CA . ALA A 1 186 ? -14.722 13.099 -1.577 1.00 34.34 186 ALA A CA 1
ATOM 1502 C C . ALA A 1 186 ? -16.057 13.604 -2.152 1.00 34.34 186 ALA A C 1
ATOM 1504 O O . ALA A 1 186 ? -16.099 14.674 -2.762 1.00 34.34 186 ALA A O 1
ATOM 1505 N N . LEU A 1 187 ? -17.106 12.789 -2.004 1.00 31.45 187 LEU A N 1
ATOM 1506 C CA . LEU A 1 187 ? -18.498 13.214 -2.166 1.00 31.45 187 LEU A CA 1
ATOM 1507 C C . LEU A 1 187 ? -18.916 14.056 -0.961 1.00 31.45 187 LEU A C 1
ATOM 1509 O O . LEU A 1 187 ? -18.521 13.676 0.166 1.00 31.45 187 LEU A O 1
#